Protein AF-A0AAW2DWE0-F1 (afdb_monomer_lite)

Foldseek 3Di:
DVVLVVVLVVLVCCLPPVPVVVLVVVVVVCVVVVHDDDDQQAFDDDPPDDPPDDPRDGNVCCCNPVNSNVVSVVVSVVSCVCDPPVNVLLVLLLQQLFCAQLSPSNDLVSVLVNVVVCCVVAPPVNSVVLSVLSVVVSVVLSVDPLRRHDGGLVSVLVSCVVVVVCVVRVSSNVSSVVSVPDCVPCPVVVVVVVVVVVVVVVVVVPD

Sequence (207 aa):
MDLVKVSKQRLQVMRDDEWIPLLTEVSSFCTTHDIPILNMDEIFVVSGRPRRNTQQIKNLHHYRAELFYTVIDMQLQELNNRFEEVNIDLLLCMACLNPSNSFVAFDKEKLIRLAKFYPSDFIGTDILALDSQLQNYVFDMRSNDLFLELQGVSELAEKLVYTRKHETYPLVYLLVKLALTLPVATATVERSFSAMKYIKNELRNRR

Radius of gyration: 25.71 Å; chains: 1; bounding box: 51×39×68 Å

InterPro domains:
  IPR008906 HAT, C-terminal dimerisation domain [PF05699] (164-206)
  IPR012337 Ribonuclease H-like superfamily [SSF53098] (65-206)
  IPR055298 AtLOH3-like [PTHR11697] (1-206)

Organism: NCBI:txid425828

Structure (mmCIF, N/CA/C/O backbone):
data_AF-A0AAW2DWE0-F1
#
_entry.id   AF-A0AAW2DWE0-F1
#
loop_
_atom_site.group_PDB
_atom_site.id
_atom_site.type_symbol
_atom_site.label_atom_id
_atom_site.label_alt_id
_atom_site.label_comp_id
_atom_site.label_asym_id
_atom_site.label_entity_id
_atom_site.label_seq_id
_atom_site.pdbx_PDB_ins_code
_atom_site.Cartn_x
_atom_site.Cartn_y
_atom_site.Cartn_z
_atom_site.occupancy
_atom_site.B_iso_or_equiv
_atom_site.auth_seq_id
_atom_site.auth_comp_id
_atom_site.auth_asym_id
_atom_site.auth_atom_id
_atom_site.pdbx_PDB_model_num
ATOM 1 N N . MET A 1 1 ? 4.814 -6.420 2.796 1.00 77.31 1 MET A N 1
ATOM 2 C CA . MET A 1 1 ? 5.675 -5.365 2.203 1.00 77.31 1 MET A CA 1
ATOM 3 C C . MET A 1 1 ? 6.823 -5.929 1.372 1.00 77.31 1 MET A C 1
ATOM 5 O O . MET A 1 1 ? 7.441 -5.176 0.625 1.00 77.31 1 MET A O 1
ATOM 9 N N . ASP A 1 2 ? 7.068 -7.241 1.422 1.00 83.19 2 ASP A N 1
ATOM 10 C CA . ASP A 1 2 ? 8.154 -7.890 0.678 1.00 83.19 2 ASP A CA 1
ATOM 11 C C . ASP A 1 2 ? 8.044 -7.696 -0.830 1.00 83.19 2 ASP A C 1
ATOM 13 O O . ASP A 1 2 ? 9.053 -7.471 -1.485 1.00 83.19 2 ASP A O 1
ATOM 17 N N . LEU A 1 3 ? 6.823 -7.657 -1.372 1.00 86.31 3 LEU A N 1
ATOM 18 C CA . LEU A 1 3 ? 6.617 -7.392 -2.793 1.00 86.31 3 LEU A CA 1
ATOM 19 C C . LEU A 1 3 ? 7.160 -6.019 -3.218 1.00 86.31 3 LEU A C 1
ATOM 21 O O . LEU A 1 3 ? 7.803 -5.928 -4.252 1.00 86.31 3 LEU A O 1
ATOM 25 N N . VAL A 1 4 ? 6.977 -4.963 -2.414 1.00 87.38 4 VAL A N 1
ATOM 26 C CA . VAL A 1 4 ? 7.536 -3.631 -2.722 1.00 87.38 4 VAL A CA 1
ATOM 27 C C . VAL A 1 4 ? 9.063 -3.688 -2.742 1.00 87.38 4 VAL A C 1
ATOM 29 O O . VAL A 1 4 ? 9.689 -3.128 -3.638 1.00 87.38 4 VAL A O 1
ATOM 32 N N . LYS A 1 5 ? 9.668 -4.402 -1.784 1.00 89.56 5 LYS A N 1
ATOM 33 C CA . LYS A 1 5 ? 11.121 -4.602 -1.724 1.00 89.56 5 LYS A CA 1
ATOM 34 C C . LYS A 1 5 ? 11.631 -5.363 -2.950 1.00 89.56 5 LYS A C 1
ATOM 36 O O . LYS A 1 5 ? 12.573 -4.903 -3.588 1.00 89.56 5 LYS A O 1
ATOM 41 N N . VAL A 1 6 ? 10.986 -6.475 -3.302 1.00 93.50 6 VAL A N 1
ATOM 42 C CA . VAL A 1 6 ? 11.319 -7.281 -4.486 1.00 93.50 6 VAL A CA 1
ATOM 43 C C . VAL A 1 6 ? 11.162 -6.457 -5.763 1.00 93.50 6 VAL A C 1
ATOM 45 O O . VAL A 1 6 ? 12.057 -6.469 -6.600 1.00 93.50 6 VAL A O 1
ATOM 48 N N . SER A 1 7 ? 10.087 -5.677 -5.898 1.00 93.31 7 SER A N 1
ATOM 49 C CA . SER A 1 7 ? 9.871 -4.801 -7.055 1.00 93.31 7 SER A CA 1
ATOM 50 C C . SER A 1 7 ? 10.960 -3.737 -7.188 1.00 93.31 7 SER A C 1
ATOM 52 O O . SER A 1 7 ? 11.489 -3.551 -8.281 1.00 93.31 7 SER A O 1
ATOM 54 N N . LYS A 1 8 ? 11.352 -3.077 -6.087 1.00 93.62 8 LYS A N 1
ATOM 55 C CA . LYS A 1 8 ? 12.469 -2.114 -6.085 1.00 93.62 8 LYS A CA 1
ATOM 56 C C . LYS A 1 8 ? 13.779 -2.782 -6.512 1.00 93.62 8 LYS A C 1
ATOM 58 O O . LYS A 1 8 ? 14.483 -2.258 -7.367 1.00 93.62 8 LYS A O 1
ATOM 63 N N . GLN A 1 9 ? 14.079 -3.964 -5.971 1.00 95.25 9 GLN A N 1
ATOM 64 C CA . GLN A 1 9 ? 15.270 -4.730 -6.351 1.00 95.25 9 GLN A CA 1
ATOM 65 C C . GLN A 1 9 ? 15.246 -5.128 -7.829 1.00 95.25 9 GLN A C 1
ATOM 67 O O . GLN A 1 9 ? 16.251 -4.986 -8.519 1.00 95.25 9 GLN A O 1
ATOM 72 N N . ARG A 1 10 ? 14.097 -5.583 -8.339 1.00 96.25 10 ARG A N 1
ATOM 73 C CA . ARG A 1 10 ? 13.950 -5.983 -9.739 1.00 96.25 10 ARG A CA 1
ATOM 74 C C . ARG A 1 10 ? 14.144 -4.809 -10.695 1.00 96.25 10 ARG A C 1
ATOM 76 O O . ARG A 1 10 ? 14.821 -4.977 -11.702 1.00 96.25 10 ARG A O 1
ATOM 83 N N . LEU A 1 11 ? 13.589 -3.641 -10.369 1.00 96.38 11 LEU A N 1
ATOM 84 C CA . LEU A 1 11 ? 13.798 -2.410 -11.137 1.00 96.38 11 LEU A CA 1
ATOM 85 C C . LEU A 1 11 ? 15.274 -1.996 -11.143 1.00 96.38 11 LEU A C 1
ATOM 87 O O . LEU A 1 11 ? 15.790 -1.623 -12.191 1.00 96.38 11 LEU A O 1
ATOM 91 N N . GLN A 1 12 ? 15.972 -2.129 -10.012 1.00 96.44 12 GLN A N 1
ATOM 92 C CA . GLN A 1 12 ? 17.405 -1.841 -9.945 1.00 96.44 12 GLN A CA 1
ATOM 93 C C . GLN A 1 12 ? 18.224 -2.789 -10.836 1.00 96.44 12 GLN A C 1
ATOM 95 O O . GLN A 1 12 ? 19.024 -2.328 -11.641 1.00 96.44 12 GLN A O 1
ATOM 100 N N . VAL A 1 13 ? 17.968 -4.100 -10.762 1.00 97.00 13 VAL A N 1
ATOM 101 C CA . VAL A 1 13 ? 18.615 -5.093 -11.642 1.00 97.00 13 VAL A CA 1
ATOM 102 C C . VAL A 1 13 ? 18.330 -4.786 -13.112 1.00 97.00 13 VAL A C 1
ATOM 104 O O . VAL A 1 13 ? 19.239 -4.799 -13.936 1.00 97.00 13 VAL A O 1
ATOM 107 N N . MET A 1 14 ? 17.078 -4.450 -13.443 1.00 96.00 14 MET A N 1
ATOM 108 C CA . MET A 1 14 ? 16.689 -4.090 -14.806 1.00 96.00 14 MET A CA 1
ATOM 109 C C . MET A 1 14 ? 17.504 -2.905 -15.332 1.00 96.00 14 MET A C 1
ATOM 111 O O . MET A 1 14 ? 17.997 -2.927 -16.459 1.00 96.00 14 MET A O 1
ATOM 115 N N . ARG A 1 15 ? 17.671 -1.879 -14.497 1.00 95.88 15 ARG A N 1
ATOM 116 C CA . ARG A 1 15 ? 18.441 -0.683 -14.824 1.00 95.88 15 ARG A CA 1
ATOM 117 C C . ARG A 1 15 ? 19.915 -0.987 -15.067 1.00 95.88 15 ARG A C 1
ATOM 119 O O . ARG A 1 15 ? 20.478 -0.492 -16.041 1.00 95.88 15 ARG A O 1
ATOM 126 N N . ASP A 1 16 ? 20.527 -1.755 -14.175 1.00 95.50 16 ASP A N 1
ATOM 127 C CA . ASP A 1 16 ? 21.980 -1.903 -14.138 1.00 95.50 16 ASP A CA 1
ATOM 128 C C . ASP A 1 16 ? 22.473 -2.959 -15.142 1.00 95.50 16 ASP A C 1
ATOM 130 O O . ASP A 1 16 ? 23.463 -2.721 -15.841 1.00 95.50 16 ASP A O 1
ATOM 134 N N . ASP A 1 17 ? 21.729 -4.061 -15.303 1.00 96.00 17 ASP A N 1
ATOM 135 C CA . ASP A 1 17 ? 22.199 -5.248 -16.027 1.00 96.00 17 ASP A CA 1
ATOM 136 C C . ASP A 1 17 ? 21.369 -5.600 -17.278 1.00 96.00 17 ASP A C 1
ATOM 138 O O . ASP A 1 17 ? 21.870 -6.262 -18.191 1.00 96.00 17 ASP A O 1
ATOM 142 N N . GLU A 1 18 ? 20.108 -5.159 -17.381 1.00 95.94 18 GLU A N 1
ATOM 143 C CA . GLU A 1 18 ? 19.172 -5.720 -18.376 1.00 95.94 18 GLU A CA 1
ATOM 144 C C . GLU A 1 18 ? 18.989 -4.903 -19.655 1.00 95.94 18 GLU A C 1
ATOM 146 O O . GLU A 1 18 ? 18.228 -5.306 -20.536 1.00 95.94 18 GLU A O 1
ATOM 151 N N . TRP A 1 19 ? 19.733 -3.808 -19.833 1.00 95.19 19 TRP A N 1
ATOM 152 C CA . TRP A 1 19 ? 19.692 -3.048 -21.089 1.00 95.19 19 TRP A CA 1
ATOM 153 C C . TRP A 1 19 ? 20.040 -3.914 -22.312 1.00 95.19 19 TRP A C 1
ATOM 155 O O . TRP A 1 19 ? 19.351 -3.866 -23.330 1.00 95.19 19 TRP A O 1
ATOM 165 N N . ILE A 1 20 ? 21.116 -4.706 -22.228 1.00 95.19 20 ILE A N 1
ATOM 166 C CA . ILE A 1 20 ? 21.584 -5.538 -23.349 1.00 95.19 20 ILE A CA 1
ATOM 167 C C . ILE A 1 20 ? 20.594 -6.680 -23.649 1.00 95.19 20 ILE A C 1
ATOM 169 O O . ILE A 1 20 ? 20.221 -6.827 -24.818 1.00 95.19 20 ILE A O 1
ATOM 173 N N . PRO A 1 21 ? 20.128 -7.462 -22.650 1.00 96.31 21 PRO A N 1
ATOM 174 C CA . PRO A 1 21 ? 19.051 -8.430 -22.846 1.00 96.31 21 PRO A CA 1
ATOM 175 C C . PRO A 1 21 ? 17.804 -7.830 -23.504 1.00 96.31 21 PRO A C 1
ATOM 177 O O . PRO A 1 21 ? 17.348 -8.359 -24.517 1.00 96.31 21 PRO A O 1
ATOM 180 N N . LEU A 1 22 ? 17.312 -6.689 -23.005 1.00 94.81 22 LEU A N 1
ATOM 181 C CA . LEU A 1 22 ? 16.133 -6.016 -23.555 1.00 94.81 22 LEU A CA 1
ATOM 182 C C . LEU A 1 22 ? 16.343 -5.607 -25.015 1.00 94.81 22 LEU A C 1
ATOM 184 O O . LEU A 1 22 ? 15.496 -5.864 -25.867 1.00 94.81 22 LEU A O 1
ATOM 188 N N . LEU A 1 23 ? 17.484 -4.989 -25.328 1.00 94.25 23 LEU A N 1
ATOM 189 C CA . LEU A 1 23 ? 17.796 -4.585 -26.697 1.00 94.25 23 LEU A CA 1
ATOM 190 C C . LEU A 1 23 ? 17.875 -5.792 -27.644 1.00 94.25 23 LEU A C 1
ATOM 192 O O . LEU A 1 23 ? 17.447 -5.702 -28.796 1.00 94.25 23 LEU A O 1
ATOM 196 N N . THR A 1 24 ? 18.393 -6.921 -27.161 1.00 95.31 24 THR A N 1
ATOM 197 C CA . THR A 1 24 ? 18.472 -8.174 -27.925 1.00 95.31 24 THR A CA 1
ATOM 198 C C . THR A 1 24 ? 17.078 -8.727 -28.218 1.00 95.31 24 THR A C 1
ATOM 200 O O . THR A 1 24 ? 16.785 -9.080 -29.360 1.00 95.31 24 THR A O 1
ATOM 203 N N . GLU A 1 25 ? 16.197 -8.744 -27.216 1.00 96.00 25 GLU A N 1
ATOM 204 C CA . GLU A 1 25 ? 14.805 -9.180 -27.358 1.00 96.00 25 GLU A CA 1
ATOM 205 C C . GLU A 1 25 ? 14.031 -8.294 -28.345 1.00 96.00 25 GLU A C 1
ATOM 207 O O . GLU A 1 25 ? 13.412 -8.803 -29.280 1.00 96.00 25 GLU A O 1
ATOM 212 N N . VAL A 1 26 ? 14.146 -6.968 -28.213 1.00 93.75 26 VAL A N 1
ATOM 213 C CA . VAL A 1 26 ? 13.525 -6.003 -29.136 1.00 93.75 26 VAL A CA 1
ATOM 214 C C . VAL A 1 26 ? 14.052 -6.182 -30.561 1.00 93.75 26 VAL A C 1
ATOM 216 O O . VAL A 1 26 ? 13.276 -6.161 -31.513 1.00 93.75 26 VAL A O 1
ATOM 219 N N . SER A 1 27 ? 15.356 -6.409 -30.731 1.00 94.44 27 SER A N 1
ATOM 220 C CA . SER A 1 27 ? 15.955 -6.633 -32.055 1.00 94.44 27 SER A CA 1
ATOM 221 C C . SER A 1 27 ? 15.456 -7.932 -32.699 1.00 94.44 27 SER A C 1
ATOM 223 O O . SER A 1 27 ? 15.165 -7.958 -33.897 1.00 94.44 27 SER A O 1
ATOM 225 N N . SER A 1 28 ? 15.311 -8.998 -31.906 1.00 95.75 28 SER A N 1
ATOM 226 C CA . SER A 1 28 ? 14.736 -10.275 -32.346 1.00 95.75 28 SER A CA 1
ATOM 227 C C . SER A 1 28 ? 13.277 -10.115 -32.788 1.00 95.75 28 SER A C 1
ATOM 229 O O . SER A 1 28 ? 12.896 -10.564 -33.873 1.00 95.75 28 SER A O 1
ATOM 231 N N . PHE A 1 29 ? 12.477 -9.394 -31.998 1.00 96.25 29 PHE A N 1
ATOM 232 C CA . PHE A 1 29 ? 11.097 -9.055 -32.339 1.00 96.25 29 PHE A CA 1
ATOM 233 C C . PHE A 1 29 ? 11.021 -8.267 -33.654 1.00 96.25 29 PHE A C 1
ATOM 235 O O . PHE A 1 29 ? 10.278 -8.649 -34.556 1.00 96.25 29 PHE A O 1
ATOM 242 N N . CYS A 1 30 ? 11.834 -7.218 -33.809 1.00 95.38 30 CYS A N 1
ATOM 243 C CA . CYS A 1 30 ? 11.873 -6.425 -35.037 1.00 95.38 30 CYS A CA 1
ATOM 244 C C . CYS A 1 30 ? 12.234 -7.274 -36.263 1.00 95.38 30 CYS A C 1
ATOM 246 O O . CYS A 1 30 ? 11.558 -7.181 -37.283 1.00 95.38 30 CYS A O 1
ATOM 248 N N . THR A 1 31 ? 13.239 -8.147 -36.141 1.00 95.31 31 THR A N 1
ATOM 249 C CA . THR A 1 31 ? 13.648 -9.064 -37.221 1.00 95.31 31 THR A CA 1
ATOM 250 C C . THR A 1 31 ? 12.512 -10.008 -37.614 1.00 95.31 31 THR A C 1
ATOM 252 O O . THR A 1 31 ? 12.275 -10.231 -38.794 1.00 95.31 31 THR A O 1
ATOM 255 N N . THR A 1 32 ? 11.778 -10.533 -36.630 1.00 97.12 32 THR A N 1
ATOM 256 C CA . THR A 1 32 ? 10.659 -11.467 -36.848 1.00 97.12 32 THR A CA 1
ATOM 257 C C . THR A 1 32 ? 9.485 -10.819 -37.589 1.00 97.12 32 THR A C 1
ATOM 259 O O . THR A 1 32 ? 8.716 -11.508 -38.255 1.00 97.12 32 THR A O 1
ATOM 262 N N . HIS A 1 33 ? 9.341 -9.500 -37.480 1.00 96.12 33 HIS A N 1
ATOM 263 C CA . HIS A 1 33 ? 8.231 -8.737 -38.049 1.00 96.12 33 HIS A CA 1
ATOM 264 C C . HIS A 1 33 ? 8.642 -7.830 -39.220 1.00 96.12 33 HIS A C 1
ATOM 266 O O . HIS A 1 33 ? 7.880 -6.931 -39.574 1.00 96.12 33 HIS A O 1
ATOM 272 N N . ASP A 1 34 ? 9.832 -8.037 -39.800 1.00 94.50 34 ASP A N 1
ATOM 273 C CA . ASP A 1 34 ? 10.399 -7.212 -40.880 1.00 94.50 34 ASP A CA 1
ATOM 274 C C . ASP A 1 34 ? 10.420 -5.702 -40.555 1.00 94.50 34 ASP A C 1
ATOM 276 O O . ASP A 1 34 ? 10.311 -4.838 -41.430 1.00 94.50 34 ASP A O 1
ATOM 280 N N . ILE A 1 35 ? 10.563 -5.361 -39.270 1.00 94.62 35 ILE A N 1
ATOM 281 C CA . ILE A 1 35 ? 10.678 -3.981 -38.797 1.00 94.62 35 ILE A CA 1
ATOM 282 C C . ILE A 1 35 ? 12.154 -3.566 -38.893 1.00 94.62 35 ILE A C 1
ATOM 284 O O . ILE A 1 35 ? 13.007 -4.214 -38.279 1.00 94.62 35 ILE A O 1
ATOM 288 N N . PRO A 1 36 ? 12.487 -2.473 -39.607 1.00 90.88 36 PRO A N 1
ATOM 289 C CA . PRO A 1 36 ? 13.859 -1.986 -39.694 1.00 90.88 36 PRO A CA 1
ATOM 290 C C . PRO A 1 36 ? 14.443 -1.679 -38.310 1.00 90.88 36 PRO A C 1
ATOM 292 O O . PRO A 1 36 ? 13.890 -0.881 -37.550 1.00 90.88 36 PRO A O 1
ATOM 295 N N . ILE A 1 37 ? 15.581 -2.296 -37.993 1.00 90.19 37 ILE A N 1
ATOM 296 C CA . ILE A 1 37 ? 16.286 -2.063 -36.730 1.00 90.19 37 ILE A CA 1
ATOM 297 C C . ILE A 1 37 ? 17.040 -0.738 -36.816 1.00 90.19 37 ILE A C 1
ATOM 299 O O . ILE A 1 37 ? 17.787 -0.480 -37.760 1.00 90.19 37 ILE A O 1
ATOM 303 N N . LEU A 1 38 ? 16.860 0.097 -35.797 1.00 87.38 38 LEU A N 1
ATOM 304 C CA . LEU A 1 38 ? 17.561 1.365 -35.672 1.00 87.38 38 LEU A CA 1
ATOM 305 C C . LEU A 1 38 ? 19.053 1.146 -35.369 1.00 87.38 38 LEU A C 1
ATOM 307 O O . LEU A 1 38 ? 19.406 0.416 -34.442 1.00 87.38 38 LEU A O 1
ATOM 311 N N . ASN A 1 39 ? 19.933 1.841 -36.091 1.00 89.75 39 ASN A N 1
ATOM 312 C CA . ASN A 1 39 ? 21.366 1.828 -35.813 1.00 89.75 39 ASN A CA 1
ATOM 313 C C . ASN A 1 39 ? 21.691 2.656 -34.558 1.00 89.75 39 ASN A C 1
ATOM 315 O O . ASN A 1 39 ? 21.493 3.871 -34.524 1.00 89.75 39 ASN A O 1
ATOM 319 N N . MET A 1 40 ? 22.221 2.008 -33.522 1.00 90.88 40 MET A N 1
ATOM 320 C CA . MET A 1 40 ? 22.491 2.644 -32.229 1.00 90.88 40 MET A CA 1
ATOM 321 C C . MET A 1 40 ? 23.662 3.641 -32.245 1.00 90.88 40 MET A C 1
ATOM 323 O O . MET A 1 40 ? 23.725 4.512 -31.372 1.00 90.88 40 MET A O 1
ATOM 327 N N . ASP A 1 41 ? 24.549 3.562 -33.239 1.00 90.94 41 ASP A N 1
ATOM 328 C CA . ASP A 1 41 ? 25.682 4.481 -33.399 1.00 90.94 41 ASP A CA 1
ATOM 329 C C . ASP A 1 41 ? 25.353 5.748 -34.194 1.00 90.94 41 ASP A C 1
ATOM 331 O O . ASP A 1 41 ? 26.141 6.699 -34.188 1.00 90.94 41 ASP A O 1
ATOM 335 N N . GLU A 1 42 ? 24.191 5.791 -34.846 1.00 89.44 42 GLU A N 1
ATOM 336 C CA . GLU A 1 42 ? 23.735 6.966 -35.581 1.00 89.44 42 GLU A CA 1
ATOM 337 C C . GLU A 1 42 ? 23.308 8.107 -34.656 1.00 89.44 42 GLU A C 1
ATOM 339 O O . GLU A 1 42 ? 22.932 7.916 -33.496 1.00 89.44 42 GLU A O 1
ATOM 344 N N . ILE A 1 43 ? 23.367 9.327 -35.195 1.00 88.38 43 ILE A N 1
ATOM 345 C CA . ILE A 1 43 ? 22.894 10.526 -34.505 1.00 88.38 43 ILE A CA 1
ATOM 346 C C . ILE A 1 43 ? 21.373 10.448 -34.390 1.00 88.38 43 ILE A C 1
ATOM 348 O O . ILE A 1 43 ? 20.674 10.289 -35.392 1.00 88.38 43 ILE A O 1
ATOM 352 N N . PHE A 1 44 ? 20.867 10.629 -33.176 1.00 84.12 44 PHE A N 1
ATOM 353 C CA . PHE A 1 44 ? 19.441 10.710 -32.914 1.00 84.12 44 PHE A CA 1
ATOM 354 C C . PHE A 1 44 ? 18.845 11.970 -33.545 1.00 84.12 44 PHE A C 1
ATOM 356 O O . PHE A 1 44 ? 19.350 13.083 -33.374 1.00 84.12 44 PHE A O 1
ATOM 363 N N . VAL A 1 45 ? 17.745 11.801 -34.280 1.00 77.44 45 VAL A N 1
ATOM 364 C CA . VAL A 1 45 ? 17.032 12.899 -34.937 1.00 77.44 45 VAL A CA 1
ATOM 365 C C . VAL A 1 45 ? 15.588 12.917 -34.457 1.00 77.44 45 VAL A C 1
ATOM 367 O O . VAL A 1 45 ? 14.814 12.004 -34.732 1.00 77.44 45 VAL A O 1
ATOM 370 N N . VAL A 1 46 ? 15.198 14.003 -33.789 1.00 69.69 46 VAL A N 1
ATOM 371 C CA . VAL 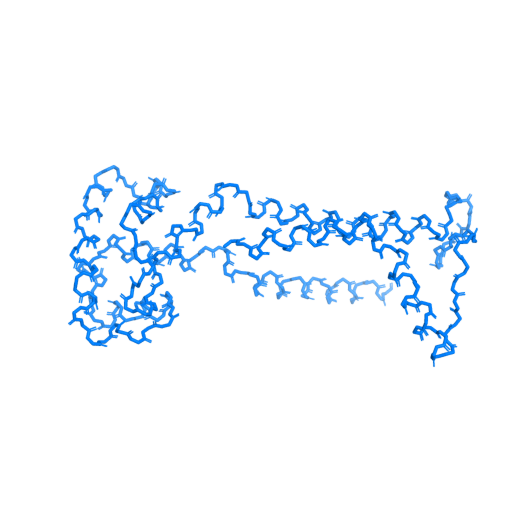A 1 46 ? 13.795 14.250 -33.440 1.00 69.69 46 VAL A CA 1
ATOM 372 C C . VAL A 1 46 ? 13.018 14.561 -34.721 1.00 69.69 46 VAL A C 1
ATOM 374 O O . VAL A 1 46 ? 13.293 15.564 -35.388 1.00 69.69 46 VAL A O 1
ATOM 377 N N . SER A 1 47 ? 12.035 13.724 -35.062 1.00 62.75 47 SER A N 1
ATOM 378 C CA . SER A 1 47 ? 11.143 13.974 -36.203 1.00 62.75 47 SER A CA 1
ATOM 379 C C . SER A 1 47 ? 10.468 15.346 -36.083 1.00 62.75 47 SER A C 1
ATOM 381 O O . SER A 1 47 ? 9.858 15.662 -35.063 1.00 62.75 47 SER A O 1
ATOM 383 N N . GLY A 1 48 ? 10.581 16.171 -37.131 1.00 61.16 48 GLY A N 1
ATOM 384 C CA . GLY A 1 48 ? 9.884 17.460 -37.245 1.00 61.16 48 GLY A CA 1
ATOM 385 C C . GLY A 1 48 ? 10.626 18.710 -36.742 1.00 61.16 48 GLY A C 1
ATOM 386 O O . GLY A 1 48 ? 10.034 19.787 -36.768 1.00 61.16 48 GLY A O 1
ATOM 387 N N . ARG A 1 49 ? 11.901 18.633 -36.314 1.00 58.69 49 ARG A N 1
ATOM 388 C CA . ARG A 1 49 ? 12.688 19.823 -35.908 1.00 58.69 49 ARG A CA 1
ATOM 389 C C . ARG A 1 49 ? 13.897 20.097 -36.822 1.00 58.69 49 ARG A C 1
ATOM 391 O O . ARG A 1 49 ? 14.623 19.164 -37.162 1.00 58.69 49 ARG A O 1
ATOM 398 N N . PRO A 1 50 ? 14.176 21.366 -37.191 1.00 55.19 50 PRO A N 1
ATOM 399 C CA . PRO A 1 50 ? 15.377 21.717 -37.948 1.00 55.19 50 PRO A CA 1
ATOM 400 C C . PRO A 1 50 ? 16.657 21.422 -37.150 1.00 55.19 50 PRO A C 1
ATOM 402 O O . PRO A 1 50 ? 16.798 21.867 -36.012 1.00 55.19 50 PRO A O 1
ATOM 405 N N . ARG A 1 51 ? 17.629 20.754 -37.785 1.00 57.12 51 ARG A N 1
ATOM 406 C CA . ARG A 1 51 ? 18.938 20.329 -37.231 1.00 57.12 51 ARG A CA 1
ATOM 407 C C . ARG A 1 51 ? 19.859 21.447 -36.709 1.00 57.12 51 ARG A C 1
ATOM 409 O O . ARG A 1 51 ? 20.989 21.168 -36.329 1.00 57.12 51 ARG A O 1
ATOM 416 N N . ARG A 1 52 ? 19.446 22.718 -36.734 1.00 56.00 52 ARG A N 1
ATOM 417 C CA . ARG A 1 52 ? 20.391 23.841 -36.623 1.00 56.00 52 ARG A CA 1
ATOM 418 C C . ARG A 1 52 ? 21.010 24.038 -35.234 1.00 56.00 52 ARG A C 1
ATOM 420 O O . ARG A 1 52 ? 22.075 24.627 -35.198 1.00 56.00 52 ARG A O 1
ATOM 427 N N . ASN A 1 53 ? 20.421 23.519 -34.149 1.00 55.31 53 ASN A N 1
ATOM 428 C CA . ASN A 1 53 ? 20.886 23.771 -32.769 1.00 55.31 53 ASN A CA 1
ATOM 429 C C . ASN A 1 53 ? 20.764 22.562 -31.807 1.00 55.31 53 ASN A C 1
ATOM 431 O O . ASN A 1 53 ? 20.703 22.748 -30.594 1.00 55.31 53 ASN A O 1
ATOM 435 N N . THR A 1 54 ? 20.659 21.325 -32.301 1.00 57.72 54 THR A N 1
ATOM 436 C CA . THR A 1 54 ? 20.460 20.139 -31.439 1.00 57.72 54 THR A CA 1
ATOM 437 C C . THR A 1 54 ? 21.798 19.480 -31.098 1.00 57.72 54 THR A C 1
ATOM 439 O O . THR A 1 54 ? 22.633 19.302 -31.984 1.00 57.72 54 THR A O 1
ATOM 442 N N . GLN A 1 55 ? 22.014 19.112 -29.828 1.00 65.00 55 GLN A N 1
ATOM 443 C CA . GLN A 1 55 ? 23.174 18.303 -29.436 1.00 65.00 55 GLN A CA 1
ATOM 444 C C . GLN A 1 55 ? 23.186 17.002 -30.246 1.00 65.00 55 GLN A C 1
ATOM 446 O O . GLN A 1 55 ? 22.165 16.323 -30.356 1.00 65.00 55 GLN A O 1
ATOM 451 N N . GLN A 1 56 ? 24.339 16.671 -30.832 1.00 74.62 56 GLN A N 1
ATOM 452 C CA . GLN A 1 56 ? 24.532 15.431 -31.581 1.00 74.62 56 GLN A CA 1
ATOM 453 C C . GLN A 1 56 ? 24.672 14.260 -30.601 1.00 74.62 56 GLN A C 1
ATOM 455 O O . GLN A 1 56 ? 25.775 13.793 -30.326 1.00 74.62 56 GLN A O 1
ATOM 460 N N . ILE A 1 57 ? 23.555 13.817 -30.031 1.00 85.69 57 ILE A N 1
ATOM 461 C CA . ILE A 1 57 ? 23.512 12.613 -29.201 1.00 85.69 57 ILE A CA 1
ATOM 462 C C . ILE A 1 57 ? 23.309 11.384 -30.092 1.00 85.69 57 ILE A C 1
ATOM 464 O O . ILE A 1 57 ? 22.615 11.447 -31.107 1.00 85.69 57 ILE A O 1
ATOM 468 N N . LYS A 1 58 ? 23.929 10.259 -29.730 1.00 91.06 58 LYS A N 1
ATOM 469 C CA . LYS A 1 58 ? 23.708 8.976 -30.411 1.00 91.06 58 LYS A CA 1
ATOM 470 C C . LYS A 1 58 ? 22.352 8.385 -30.028 1.00 91.06 58 LYS A C 1
ATOM 472 O O . LYS A 1 58 ? 21.906 8.575 -28.894 1.00 91.06 58 LYS A O 1
ATOM 477 N N . ASN A 1 59 ? 21.770 7.581 -30.916 1.00 90.38 59 ASN A N 1
ATOM 478 C CA . ASN A 1 59 ? 20.583 6.768 -30.633 1.00 90.38 59 ASN A CA 1
ATOM 479 C C . ASN A 1 59 ? 20.759 5.958 -29.340 1.00 90.38 59 ASN A C 1
ATOM 481 O O . ASN A 1 59 ? 19.890 5.997 -28.471 1.00 90.38 59 ASN A O 1
ATOM 485 N N . LEU A 1 60 ? 21.924 5.325 -29.147 1.00 92.31 60 LEU A N 1
ATOM 486 C CA . LEU A 1 60 ? 22.230 4.593 -27.917 1.00 92.31 60 LEU A CA 1
ATOM 487 C C . LEU A 1 60 ? 22.053 5.446 -26.655 1.00 92.31 60 LEU A C 1
ATOM 489 O O . LEU A 1 60 ? 21.482 4.978 -25.675 1.00 92.31 60 LEU A O 1
ATOM 493 N N . HIS A 1 61 ? 22.550 6.686 -26.663 1.00 92.19 61 HIS A N 1
ATOM 494 C CA . HIS A 1 61 ? 22.466 7.562 -25.496 1.00 92.19 61 HIS A CA 1
ATOM 495 C C . HIS A 1 61 ? 21.021 7.973 -25.220 1.00 92.19 61 HIS A C 1
ATOM 497 O O . HIS A 1 61 ? 20.567 7.862 -24.084 1.00 92.19 61 HIS A O 1
ATOM 503 N N . HIS A 1 62 ? 20.289 8.369 -26.263 1.00 90.94 62 HIS A N 1
ATOM 504 C CA . HIS A 1 62 ? 18.888 8.752 -26.141 1.00 90.94 62 HIS A CA 1
ATOM 505 C C . HIS A 1 62 ? 18.039 7.620 -25.540 1.00 90.94 62 HIS A C 1
ATOM 507 O O . HIS A 1 62 ? 17.405 7.788 -24.499 1.00 90.94 62 HIS A O 1
ATOM 513 N N . TYR A 1 63 ? 18.074 6.425 -26.136 1.00 92.56 63 TYR A N 1
ATOM 514 C CA . TYR A 1 63 ? 17.225 5.327 -25.672 1.00 92.56 63 TYR A CA 1
ATOM 515 C C . TYR A 1 63 ? 17.678 4.736 -24.336 1.00 92.56 63 TYR A C 1
ATOM 517 O O . TYR A 1 63 ? 16.832 4.403 -23.508 1.00 92.56 63 TYR A O 1
ATOM 525 N N . ARG A 1 64 ? 18.989 4.623 -24.089 1.00 94.38 64 ARG A N 1
ATOM 526 C CA . ARG A 1 64 ? 19.498 4.030 -22.846 1.00 94.38 64 ARG A CA 1
ATOM 527 C C . ARG A 1 64 ? 19.455 5.005 -21.673 1.00 94.38 64 ARG A C 1
ATOM 529 O O . ARG A 1 64 ? 18.920 4.675 -20.621 1.00 94.38 64 ARG A O 1
ATOM 536 N N . ALA A 1 65 ? 20.047 6.186 -21.828 1.00 92.38 65 ALA A N 1
ATOM 537 C CA . ALA A 1 65 ? 20.234 7.117 -20.720 1.00 92.38 65 ALA A CA 1
ATOM 538 C C . ALA A 1 65 ? 19.011 8.021 -20.513 1.00 92.38 65 ALA A C 1
ATOM 540 O O . ALA A 1 65 ? 18.505 8.133 -19.397 1.00 92.38 65 ALA A O 1
ATOM 541 N N . GLU A 1 66 ? 18.501 8.636 -21.582 1.00 92.44 66 GLU A N 1
ATOM 542 C CA . GLU A 1 66 ? 17.413 9.619 -21.463 1.00 92.44 66 GLU A CA 1
ATOM 543 C C . GLU A 1 66 ? 16.031 8.972 -21.331 1.00 92.44 66 GLU A C 1
ATOM 545 O O . GLU A 1 66 ? 15.131 9.571 -20.748 1.00 92.44 66 GLU A O 1
ATOM 550 N N . LEU A 1 67 ? 15.847 7.755 -21.850 1.00 92.25 67 LEU A N 1
ATOM 551 C CA . LEU A 1 67 ? 14.575 7.035 -21.764 1.00 92.25 67 LEU A CA 1
ATOM 552 C C . LEU A 1 67 ? 14.629 5.895 -20.752 1.00 92.25 67 LEU A C 1
ATOM 554 O O . LEU A 1 67 ? 13.976 5.982 -19.717 1.00 92.25 67 LEU A O 1
ATOM 558 N N . PHE A 1 68 ? 15.391 4.835 -21.021 1.00 94.38 68 PHE A N 1
ATOM 559 C CA . PHE A 1 68 ? 15.352 3.614 -20.213 1.00 94.38 68 PHE A CA 1
ATOM 560 C C . PHE A 1 68 ? 15.723 3.861 -18.746 1.00 94.38 68 PHE A C 1
ATOM 562 O O . PHE A 1 68 ? 14.918 3.573 -17.859 1.00 94.38 68 PHE A O 1
ATOM 569 N N . TYR A 1 69 ? 16.883 4.471 -18.480 1.00 96.44 69 TYR A N 1
ATOM 570 C CA . TYR A 1 69 ? 17.277 4.807 -17.108 1.00 96.44 69 TYR A CA 1
ATOM 571 C C . TYR A 1 69 ? 16.315 5.793 -16.463 1.00 96.44 69 TYR A C 1
ATOM 573 O O . TYR A 1 69 ? 15.893 5.568 -15.337 1.00 96.44 69 TYR A O 1
ATOM 581 N N . THR A 1 70 ? 15.910 6.837 -17.185 1.00 95.19 70 THR A N 1
ATOM 582 C CA . THR A 1 70 ? 15.034 7.872 -16.624 1.00 95.19 70 THR A CA 1
ATOM 583 C C . THR A 1 70 ? 13.673 7.295 -16.234 1.00 95.19 70 THR A C 1
ATOM 585 O O . THR A 1 70 ? 13.174 7.590 -15.153 1.00 95.19 70 THR A O 1
ATOM 588 N N . VAL A 1 71 ? 13.080 6.423 -17.055 1.00 95.31 71 VAL A N 1
ATOM 589 C CA . VAL A 1 71 ? 11.814 5.754 -16.723 1.00 95.31 71 VAL A CA 1
ATOM 590 C C . VAL A 1 71 ? 11.964 4.883 -15.481 1.00 95.31 71 VAL A C 1
ATOM 592 O O . VAL A 1 71 ? 11.136 4.993 -14.578 1.00 95.31 71 VAL A O 1
ATOM 595 N N . ILE A 1 72 ? 13.006 4.056 -15.399 1.00 95.69 72 ILE A N 1
ATOM 596 C CA . ILE A 1 72 ? 13.211 3.187 -14.234 1.00 95.69 72 ILE A CA 1
ATOM 597 C C . ILE A 1 72 ? 13.500 4.008 -12.972 1.00 95.69 72 ILE A C 1
ATOM 599 O O . ILE A 1 72 ? 12.905 3.742 -11.928 1.00 95.69 72 ILE A O 1
ATOM 603 N N . ASP A 1 73 ? 14.338 5.038 -13.074 1.00 96.19 73 ASP A N 1
ATOM 604 C CA . ASP A 1 73 ? 14.687 5.931 -11.967 1.00 96.19 73 ASP A CA 1
ATOM 605 C C . ASP A 1 73 ? 13.454 6.678 -11.447 1.00 96.19 73 ASP A C 1
ATOM 607 O O . ASP A 1 73 ? 13.244 6.740 -10.236 1.00 96.19 73 ASP A O 1
ATOM 611 N N . MET A 1 74 ? 12.574 7.151 -12.339 1.00 95.12 74 MET A N 1
ATOM 612 C CA . MET A 1 74 ? 11.289 7.740 -11.948 1.00 95.12 74 MET A CA 1
ATOM 613 C C . MET A 1 74 ? 10.404 6.733 -11.200 1.00 95.12 74 MET A C 1
ATOM 615 O O . MET A 1 74 ? 9.827 7.077 -10.170 1.00 95.12 74 MET A O 1
ATOM 619 N N . GLN A 1 75 ? 10.302 5.484 -11.673 1.00 93.50 75 GLN A N 1
ATOM 620 C CA . GLN A 1 75 ? 9.517 4.451 -10.982 1.00 93.50 75 GLN A CA 1
ATOM 621 C C . GLN A 1 75 ? 10.099 4.124 -9.600 1.00 93.50 75 GLN A C 1
ATOM 623 O O . GLN A 1 75 ? 9.359 4.021 -8.621 1.00 93.50 75 GLN A O 1
ATOM 628 N N . LEU A 1 76 ? 11.423 3.988 -9.498 1.00 94.12 76 LEU A N 1
ATOM 629 C CA . LEU A 1 76 ? 12.117 3.760 -8.232 1.00 94.12 76 LEU A CA 1
ATOM 630 C C . LEU A 1 76 ? 11.903 4.921 -7.260 1.00 94.12 76 LEU A C 1
ATOM 632 O O . LEU A 1 76 ? 11.606 4.687 -6.087 1.00 94.12 76 LEU A O 1
ATOM 636 N N . GLN A 1 77 ? 12.008 6.159 -7.741 1.00 92.56 77 GLN A N 1
ATOM 637 C CA . GLN A 1 77 ? 11.781 7.355 -6.940 1.00 92.56 77 GLN A CA 1
ATOM 638 C C . GLN A 1 77 ? 10.342 7.414 -6.417 1.00 92.56 77 GLN A C 1
ATOM 640 O O . GLN A 1 77 ? 10.144 7.601 -5.220 1.00 92.56 77 GLN A O 1
ATOM 645 N N . GLU A 1 78 ? 9.341 7.178 -7.266 1.00 90.00 78 GLU A N 1
ATOM 646 C CA . GLU A 1 78 ? 7.937 7.127 -6.843 1.00 90.00 78 GLU A CA 1
ATOM 647 C C . GLU A 1 78 ? 7.695 6.039 -5.789 1.00 90.00 78 GLU A C 1
ATOM 649 O O . GLU A 1 78 ? 7.045 6.288 -4.772 1.00 90.00 78 GLU A O 1
ATOM 654 N N . LEU A 1 79 ? 8.259 4.842 -5.975 1.00 89.75 79 LEU A N 1
ATOM 655 C CA . LEU A 1 79 ? 8.161 3.765 -4.987 1.00 89.75 79 LEU A CA 1
ATOM 656 C C . LEU A 1 79 ? 8.881 4.100 -3.675 1.00 89.75 79 LEU A C 1
ATOM 658 O O . LEU A 1 79 ? 8.460 3.645 -2.610 1.00 89.75 79 LEU A O 1
ATOM 662 N N . ASN A 1 80 ? 9.978 4.850 -3.720 1.00 89.06 80 ASN A N 1
ATOM 663 C CA . ASN A 1 80 ? 10.682 5.296 -2.522 1.00 89.06 80 ASN A CA 1
ATOM 664 C C . ASN A 1 80 ? 9.896 6.370 -1.774 1.00 89.06 80 ASN A C 1
ATOM 666 O O . ASN A 1 80 ? 9.716 6.231 -0.570 1.00 89.06 80 ASN A O 1
ATOM 670 N N . ASN A 1 81 ? 9.342 7.350 -2.485 1.00 87.00 81 ASN A N 1
ATOM 671 C CA . ASN A 1 81 ? 8.530 8.412 -1.894 1.00 87.00 81 ASN A CA 1
ATOM 672 C C . ASN A 1 81 ? 7.229 7.862 -1.286 1.00 87.00 81 ASN A C 1
ATOM 674 O O . ASN A 1 81 ? 6.840 8.222 -0.178 1.00 87.00 81 ASN A O 1
ATOM 678 N N . ARG A 1 82 ? 6.537 6.964 -2.000 1.00 83.12 82 ARG A N 1
ATOM 679 C CA . ARG A 1 82 ? 5.253 6.403 -1.542 1.00 83.12 82 ARG A CA 1
ATOM 680 C C . ARG A 1 82 ? 5.425 5.423 -0.384 1.00 83.12 82 ARG A C 1
ATOM 682 O O . ARG A 1 82 ? 4.595 5.406 0.519 1.00 83.12 82 ARG A O 1
ATOM 689 N N . PHE A 1 83 ? 6.502 4.639 -0.384 1.00 84.62 83 PHE A N 1
ATOM 690 C CA . PHE A 1 83 ? 6.796 3.640 0.647 1.00 84.62 83 PHE A CA 1
ATOM 691 C C . PHE A 1 83 ? 8.058 4.003 1.435 1.00 84.62 83 PHE A C 1
ATOM 693 O O . PHE A 1 83 ? 9.001 3.211 1.510 1.00 84.62 83 PHE A O 1
ATOM 700 N N . GLU A 1 84 ? 8.076 5.208 2.000 1.00 85.00 84 GLU A N 1
ATOM 701 C CA . GLU A 1 84 ? 9.030 5.594 3.040 1.00 85.00 84 GLU A CA 1
ATOM 702 C C . GLU A 1 84 ? 8.684 4.896 4.366 1.00 85.00 84 GLU A C 1
ATOM 704 O O . GLU A 1 84 ? 7.550 4.462 4.565 1.00 85.00 84 GLU A O 1
ATOM 709 N N . GLU A 1 85 ? 9.647 4.778 5.283 1.00 84.00 85 GLU A N 1
ATOM 710 C CA . GLU A 1 85 ? 9.513 4.063 6.560 1.00 84.00 85 GLU A CA 1
ATOM 711 C C . GLU A 1 85 ? 8.225 4.410 7.326 1.00 84.00 85 GLU A C 1
ATOM 713 O O . GLU A 1 85 ? 7.504 3.513 7.763 1.00 84.00 85 GLU A O 1
ATOM 718 N N . VAL A 1 86 ? 7.880 5.699 7.395 1.00 84.25 86 VAL A N 1
ATOM 719 C CA . VAL A 1 86 ? 6.666 6.197 8.062 1.00 84.25 86 VAL A CA 1
ATOM 720 C C . VAL A 1 86 ? 5.390 5.698 7.372 1.00 84.25 86 VAL A C 1
ATOM 722 O O . VAL A 1 86 ? 4.473 5.210 8.031 1.00 84.25 86 VAL A O 1
ATOM 725 N N . ASN A 1 87 ? 5.335 5.763 6.039 1.00 84.44 87 ASN A N 1
ATOM 726 C CA . ASN A 1 87 ? 4.180 5.304 5.264 1.00 84.44 87 ASN A CA 1
ATOM 727 C C . ASN A 1 87 ? 4.039 3.781 5.326 1.00 84.44 87 ASN A C 1
ATOM 729 O O . ASN A 1 87 ? 2.931 3.259 5.405 1.00 84.44 87 ASN A O 1
ATOM 733 N N . ILE A 1 88 ? 5.157 3.054 5.314 1.00 86.38 88 ILE A N 1
ATOM 734 C CA . ILE A 1 88 ? 5.167 1.598 5.473 1.00 86.38 88 ILE A CA 1
ATOM 735 C C . ILE A 1 88 ? 4.576 1.212 6.825 1.00 86.38 88 ILE A C 1
ATOM 737 O O . ILE A 1 88 ? 3.724 0.329 6.897 1.00 86.38 88 ILE A O 1
ATOM 741 N N . ASP A 1 89 ? 5.021 1.871 7.886 1.00 89.50 89 ASP A N 1
ATOM 742 C CA . ASP A 1 89 ? 4.544 1.621 9.236 1.00 89.50 89 ASP A CA 1
ATOM 743 C C . ASP A 1 89 ? 3.045 1.921 9.382 1.00 89.50 89 ASP A C 1
ATOM 745 O O . ASP A 1 89 ? 2.291 1.089 9.890 1.00 89.50 89 ASP A O 1
ATOM 749 N N . LEU A 1 90 ? 2.586 3.046 8.827 1.00 91.06 90 LEU A N 1
ATOM 750 C CA . LEU A 1 90 ? 1.169 3.394 8.741 1.00 91.06 90 LEU A CA 1
ATOM 751 C C . LEU A 1 90 ? 0.344 2.285 8.053 1.00 91.06 90 LEU A C 1
ATOM 753 O O . LEU A 1 90 ? -0.684 1.851 8.579 1.00 91.06 90 LEU A O 1
ATOM 757 N N . LEU A 1 91 ? 0.813 1.781 6.905 1.00 89.38 91 LEU A N 1
ATOM 758 C CA . LEU A 1 91 ? 0.158 0.704 6.151 1.00 89.38 91 LEU A CA 1
ATOM 759 C C . LEU A 1 91 ? 0.129 -0.622 6.913 1.00 89.38 91 LEU A C 1
ATOM 761 O O . LEU A 1 91 ? -0.878 -1.330 6.887 1.00 89.38 91 LEU A O 1
ATOM 765 N N . LEU A 1 92 ? 1.222 -0.966 7.597 1.00 91.00 92 LEU A N 1
ATOM 766 C CA . LEU A 1 92 ? 1.292 -2.164 8.432 1.00 91.00 92 LEU A CA 1
ATOM 767 C C . LEU A 1 92 ? 0.310 -2.078 9.601 1.00 91.00 92 LEU A C 1
ATOM 769 O O . LEU A 1 92 ? -0.317 -3.080 9.936 1.00 91.00 92 LEU A O 1
ATOM 773 N N . CYS A 1 93 ? 0.130 -0.891 10.181 1.00 94.81 93 CYS A N 1
ATOM 774 C CA . CYS A 1 93 ? -0.863 -0.675 11.223 1.00 94.81 93 CYS A CA 1
ATOM 775 C C . CYS A 1 93 ? -2.301 -0.797 10.691 1.00 94.81 93 CYS A C 1
ATOM 777 O O . CYS A 1 93 ? -3.153 -1.381 11.356 1.00 94.81 93 CYS A O 1
ATOM 779 N N . MET A 1 94 ? -2.582 -0.322 9.474 1.00 92.69 94 MET A N 1
ATOM 780 C CA . MET A 1 94 ? -3.903 -0.489 8.841 1.00 92.69 94 MET A CA 1
ATOM 781 C C . MET A 1 94 ? -4.218 -1.923 8.462 1.00 92.69 94 MET A C 1
ATOM 783 O O . MET A 1 94 ? -5.374 -2.331 8.548 1.00 92.69 94 MET A O 1
ATOM 787 N N . ALA A 1 95 ? -3.212 -2.705 8.067 1.00 93.06 95 ALA A N 1
ATOM 788 C CA . ALA A 1 95 ? -3.400 -4.116 7.750 1.00 93.06 95 ALA A CA 1
ATOM 789 C C . ALA A 1 95 ? -4.003 -4.900 8.932 1.00 93.06 95 ALA A C 1
ATOM 791 O O . ALA A 1 95 ? -4.691 -5.896 8.717 1.00 93.06 95 ALA A O 1
ATOM 792 N N . CYS A 1 96 ? -3.827 -4.417 10.167 1.00 96.06 96 CYS A N 1
ATOM 793 C CA . CYS A 1 96 ? -4.417 -4.999 11.371 1.00 96.06 96 CYS A CA 1
ATOM 794 C C . CYS A 1 96 ? -5.936 -4.819 11.492 1.00 96.06 96 CYS A C 1
ATOM 796 O O . CYS A 1 96 ? -6.556 -5.472 12.330 1.00 96.06 96 CYS A O 1
ATOM 798 N N . LEU A 1 97 ? -6.548 -3.970 10.660 1.00 95.31 97 LEU A N 1
ATOM 799 C CA . LEU A 1 97 ? -8.004 -3.850 10.541 1.00 95.31 97 LEU A CA 1
ATOM 800 C C . LEU A 1 97 ? -8.611 -4.920 9.624 1.00 95.31 97 LEU A C 1
ATOM 802 O O . LEU A 1 97 ? -9.833 -4.997 9.526 1.00 95.31 97 LEU A O 1
ATOM 806 N N . ASN A 1 98 ? -7.793 -5.721 8.933 1.00 93.88 98 ASN A N 1
ATOM 807 C CA . ASN A 1 98 ? -8.293 -6.739 8.020 1.00 93.88 98 ASN A CA 1
ATOM 808 C C . ASN A 1 98 ? -9.071 -7.832 8.787 1.00 93.88 98 ASN A C 1
ATOM 810 O O . ASN A 1 98 ? -8.467 -8.528 9.613 1.00 93.88 98 ASN A O 1
ATOM 814 N N . PRO A 1 99 ? -10.377 -8.021 8.514 1.00 94.75 99 PRO A N 1
ATOM 815 C CA . PRO A 1 99 ? -11.174 -9.027 9.206 1.00 94.75 99 PRO A CA 1
ATOM 816 C C . PRO A 1 99 ? -10.942 -10.458 8.695 1.00 94.75 99 PRO A C 1
ATOM 818 O O . PRO A 1 99 ? -11.361 -11.402 9.368 1.00 94.75 99 PRO A O 1
ATOM 821 N N . SER A 1 100 ? -10.265 -10.646 7.553 1.00 93.06 100 SER A N 1
ATOM 822 C CA . SER A 1 100 ? -10.074 -11.967 6.946 1.00 93.06 100 SER A CA 1
ATOM 823 C C . SER A 1 100 ? -9.485 -12.989 7.916 1.00 93.06 100 SER A C 1
ATOM 825 O O . SER A 1 100 ? -8.622 -12.676 8.745 1.00 93.06 100 SER A O 1
ATOM 827 N N . ASN A 1 101 ? -9.913 -14.245 7.757 1.00 91.56 101 ASN A N 1
ATOM 828 C CA . ASN A 1 101 ? -9.490 -15.368 8.593 1.00 91.56 101 ASN A CA 1
ATOM 829 C C . ASN A 1 101 ? -9.717 -15.086 10.088 1.00 91.56 101 ASN A C 1
ATOM 831 O O . ASN A 1 101 ? -8.815 -15.269 10.905 1.00 91.56 101 ASN A O 1
ATOM 835 N N . SER A 1 102 ? -10.914 -14.606 10.446 1.00 91.69 102 SER A N 1
ATOM 836 C CA . SER A 1 102 ? -11.293 -14.327 11.836 1.00 91.69 102 SER A CA 1
ATOM 837 C C . SER A 1 102 ? -10.353 -13.325 12.534 1.00 91.69 102 SER A C 1
ATOM 839 O O . SER A 1 102 ? -9.926 -13.518 13.682 1.00 91.69 102 SER A O 1
ATOM 841 N N . PHE A 1 103 ? -10.044 -12.218 11.852 1.00 94.69 103 PHE A N 1
ATOM 842 C CA . PHE A 1 103 ? -9.191 -11.142 12.365 1.00 94.69 103 PHE A CA 1
ATOM 843 C C . PHE A 1 103 ? -7.788 -11.633 12.757 1.00 94.69 103 PHE A C 1
ATOM 845 O O . PHE A 1 103 ? -7.250 -11.226 13.790 1.00 94.69 103 PHE A O 1
ATOM 852 N N . VAL A 1 104 ? -7.182 -12.535 11.977 1.00 94.19 104 VAL A N 1
ATOM 853 C CA . VAL A 1 104 ? -5.834 -13.067 12.275 1.00 94.19 104 VAL A CA 1
ATOM 854 C C . VAL A 1 104 ? -4.762 -11.972 12.276 1.00 94.19 104 VAL A C 1
ATOM 856 O O . VAL A 1 104 ? -3.802 -12.043 13.035 1.00 94.19 104 VAL A O 1
ATOM 859 N N . ALA A 1 105 ? -4.947 -10.932 11.457 1.00 94.75 105 ALA A N 1
ATOM 860 C CA . ALA A 1 105 ? -4.026 -9.804 11.343 1.00 94.75 105 ALA A CA 1
ATOM 861 C C . ALA A 1 105 ? -4.131 -8.803 12.509 1.00 94.75 105 ALA A C 1
ATOM 863 O O . ALA A 1 105 ? -3.322 -7.876 12.586 1.00 94.75 105 ALA A O 1
ATOM 864 N N . PHE A 1 106 ? -5.124 -8.964 13.391 1.00 96.69 106 PHE A N 1
ATOM 865 C CA . PHE A 1 106 ? -5.371 -8.046 14.494 1.00 96.69 106 PHE A CA 1
ATOM 866 C C . PHE A 1 106 ? -4.165 -7.955 15.429 1.00 96.69 106 PHE A C 1
ATOM 868 O O . PHE A 1 106 ? -3.693 -8.953 15.972 1.00 96.69 106 PHE A O 1
ATOM 875 N N . ASP A 1 107 ? -3.728 -6.725 15.669 1.00 97.50 107 ASP A N 1
ATOM 876 C CA . ASP A 1 107 ? -2.641 -6.393 16.577 1.00 97.50 107 ASP A CA 1
ATOM 877 C C . ASP A 1 107 ? -3.000 -5.087 17.288 1.00 97.50 107 ASP A C 1
ATOM 879 O O . ASP A 1 107 ? -3.078 -4.016 16.680 1.00 97.50 107 ASP A O 1
ATOM 883 N N . LYS A 1 108 ? -3.268 -5.192 18.592 1.00 96.75 108 LYS A N 1
ATOM 884 C CA . LYS A 1 108 ? -3.732 -4.066 19.406 1.00 96.75 108 LYS A CA 1
ATOM 885 C C . LYS A 1 108 ? -2.706 -2.934 19.440 1.00 96.75 108 LYS A C 1
ATOM 887 O O . LYS A 1 108 ? -3.080 -1.769 19.330 1.00 96.75 108 LYS A O 1
ATOM 892 N N . GLU A 1 109 ? -1.423 -3.259 19.583 1.00 97.06 109 GLU A N 1
ATOM 893 C CA . GLU A 1 109 ? -0.365 -2.255 19.712 1.00 97.06 109 GLU A CA 1
ATOM 894 C C . GLU A 1 109 ? -0.195 -1.475 18.411 1.00 97.06 109 GLU A C 1
ATOM 896 O O . GLU A 1 109 ? -0.082 -0.247 18.430 1.00 97.06 109 GLU A O 1
ATOM 901 N N . LYS A 1 110 ? -0.271 -2.168 17.270 1.00 97.06 110 LYS A N 1
ATOM 902 C CA . LYS A 1 110 ? -0.250 -1.522 15.954 1.00 97.06 110 LYS A CA 1
ATOM 903 C C . LYS A 1 110 ? -1.484 -0.659 15.703 1.00 97.06 110 LYS A C 1
ATOM 905 O O . LYS A 1 110 ? -1.351 0.423 15.145 1.00 97.06 110 LYS A O 1
ATOM 910 N N . LEU A 1 111 ? -2.671 -1.058 16.155 1.00 97.44 111 LEU A N 1
ATOM 911 C CA . LEU A 1 111 ? -3.875 -0.224 16.028 1.00 97.44 111 LEU A CA 1
ATOM 912 C C . LEU A 1 111 ? -3.843 1.012 16.943 1.00 97.44 111 LEU A C 1
ATOM 914 O O . LEU A 1 111 ? -4.308 2.082 16.557 1.00 97.44 111 LEU A O 1
ATOM 918 N N . ILE A 1 112 ? -3.228 0.915 18.122 1.00 96.81 112 ILE A N 1
ATOM 919 C CA . ILE A 1 112 ? -2.947 2.090 18.962 1.00 96.81 112 ILE A CA 1
ATOM 920 C C . ILE A 1 112 ? -1.924 3.003 18.282 1.00 96.81 112 ILE A C 1
ATOM 922 O O . ILE A 1 112 ? -2.061 4.226 18.302 1.00 96.81 112 ILE A O 1
ATOM 926 N N . ARG A 1 113 ? -0.895 2.425 17.658 1.00 95.81 113 ARG A N 1
ATOM 927 C CA . ARG A 1 113 ? 0.079 3.174 16.859 1.00 95.81 113 ARG A CA 1
ATOM 928 C C . ARG A 1 113 ? -0.582 3.858 15.661 1.00 95.81 113 ARG A C 1
ATOM 930 O O . ARG A 1 113 ? -0.265 5.015 15.412 1.00 95.81 113 ARG A O 1
ATOM 937 N N . LEU A 1 114 ? -1.551 3.209 15.007 1.00 95.56 114 LEU A N 1
ATOM 938 C CA . LEU A 1 114 ? -2.364 3.804 13.943 1.00 95.56 114 LEU A CA 1
ATOM 939 C C . LEU A 1 114 ? -3.030 5.099 14.414 1.00 95.56 114 LEU A C 1
ATOM 941 O O . LEU A 1 114 ? -2.912 6.118 13.747 1.00 95.56 114 LEU A O 1
ATOM 945 N N . ALA A 1 115 ? -3.671 5.081 15.584 1.00 95.94 115 ALA A N 1
ATOM 946 C CA . ALA A 1 115 ? -4.324 6.262 16.147 1.00 95.94 115 ALA A CA 1
ATOM 947 C C . ALA A 1 115 ? -3.349 7.432 16.371 1.00 95.94 115 ALA A C 1
ATOM 949 O O . ALA A 1 115 ? -3.698 8.587 16.144 1.00 95.94 115 ALA A O 1
ATOM 950 N N . LYS A 1 116 ? -2.094 7.145 16.746 1.00 94.81 116 LYS A N 1
ATOM 951 C CA . LYS A 1 116 ? -1.059 8.171 16.962 1.00 94.81 116 LYS A CA 1
ATOM 952 C C . LYS A 1 116 ? -0.643 8.907 15.683 1.00 94.81 116 LYS A C 1
ATOM 954 O O . LYS A 1 116 ? -0.100 10.002 15.790 1.00 94.81 116 LYS A O 1
ATOM 959 N N . PHE A 1 117 ? -0.916 8.356 14.497 1.00 92.69 117 PHE A N 1
ATOM 960 C CA . PHE A 1 117 ? -0.733 9.073 13.229 1.00 92.69 117 PHE A CA 1
ATOM 961 C C . PHE A 1 117 ? -1.782 10.168 12.992 1.00 92.69 117 PHE A C 1
ATOM 963 O O . PHE A 1 117 ? -1.581 11.021 12.131 1.00 92.69 117 PHE A O 1
ATOM 970 N N . TYR A 1 118 ? -2.868 10.178 13.771 1.00 93.19 118 TYR A N 1
ATOM 971 C CA . TYR A 1 118 ? -3.988 11.107 13.633 1.00 93.19 118 TYR A CA 1
ATOM 972 C C . TYR A 1 118 ? -4.224 11.893 14.930 1.00 93.19 118 TYR A C 1
ATOM 974 O O . TYR A 1 118 ? -5.280 11.768 15.551 1.00 93.19 118 TYR A O 1
ATOM 982 N N . PRO A 1 119 ? -3.269 12.737 15.363 1.00 93.06 119 PRO A N 1
ATOM 983 C CA . PRO A 1 119 ? -3.380 13.476 16.624 1.00 93.06 119 PRO A CA 1
ATOM 984 C C . PRO A 1 119 ? -4.539 14.486 16.649 1.00 93.06 119 PRO A C 1
ATOM 986 O O . PRO A 1 119 ? -4.928 14.944 17.720 1.00 93.06 119 PRO A O 1
ATOM 989 N N . SER A 1 120 ? -5.083 14.856 15.485 1.00 92.81 120 SER A N 1
ATOM 990 C CA . SER A 1 120 ? -6.278 15.701 15.376 1.00 92.81 120 SER A CA 1
ATOM 991 C C . SER A 1 120 ? -7.584 14.935 15.603 1.00 92.81 120 SER A C 1
ATOM 993 O O . SER A 1 120 ? -8.565 15.548 16.012 1.00 92.81 120 SER A O 1
ATOM 995 N N . ASP A 1 121 ? -7.591 13.623 15.353 1.00 94.19 121 ASP A N 1
ATOM 996 C CA . ASP A 1 121 ? -8.765 12.754 15.496 1.00 94.19 121 ASP A CA 1
ATOM 997 C C . ASP A 1 121 ? -8.737 11.941 16.803 1.00 94.19 121 ASP A C 1
ATOM 999 O O . ASP A 1 121 ? -9.790 11.538 17.293 1.00 94.19 121 ASP A O 1
ATOM 1003 N N . PHE A 1 122 ? -7.547 11.708 17.372 1.00 94.31 122 PHE A N 1
ATOM 1004 C CA . PHE A 1 122 ? -7.343 11.002 18.639 1.00 94.31 122 PHE A CA 1
ATOM 1005 C C . PHE A 1 122 ? -6.537 11.851 19.622 1.00 94.31 122 PHE A C 1
ATOM 1007 O O . PHE A 1 122 ? -5.325 12.032 19.478 1.00 94.31 122 PHE A O 1
ATOM 1014 N N . ILE A 1 123 ? -7.200 12.314 20.679 1.00 91.00 123 ILE A N 1
ATOM 1015 C CA . ILE A 1 123 ? -6.564 13.018 21.793 1.00 91.00 123 ILE A CA 1
ATOM 1016 C C . ILE A 1 123 ? -6.006 11.976 22.782 1.00 91.00 123 ILE A C 1
ATOM 1018 O O . ILE A 1 123 ? -6.411 10.814 22.789 1.00 91.00 123 ILE A O 1
ATOM 1022 N N . GLY A 1 124 ? -5.060 12.353 23.649 1.00 85.50 124 GLY A N 1
ATOM 1023 C CA . GLY A 1 124 ? -4.404 11.418 24.579 1.00 85.50 124 GLY A CA 1
ATOM 1024 C C . GLY A 1 124 ? -5.358 10.580 25.449 1.00 85.50 124 GLY A C 1
ATOM 1025 O O . GLY A 1 124 ? -5.068 9.417 25.723 1.00 85.50 124 GLY A O 1
ATOM 1026 N N . THR A 1 125 ? -6.518 11.123 25.833 1.00 89.81 125 THR A N 1
ATOM 1027 C CA . THR A 1 125 ? -7.573 10.378 26.544 1.00 89.81 125 THR A CA 1
ATOM 1028 C C . THR A 1 125 ? -8.243 9.321 25.666 1.00 89.81 125 THR A C 1
ATOM 1030 O O . THR A 1 125 ? -8.567 8.239 26.155 1.00 89.81 125 THR A O 1
ATOM 1033 N N . ASP A 1 126 ? -8.394 9.593 24.368 1.00 92.44 126 ASP A N 1
ATOM 1034 C CA . ASP A 1 126 ? -8.990 8.664 23.406 1.00 92.44 126 ASP A CA 1
ATOM 1035 C C . ASP A 1 126 ? -8.087 7.457 23.184 1.00 92.44 126 ASP A C 1
ATOM 1037 O O . ASP A 1 126 ? -8.584 6.351 23.024 1.00 92.44 126 ASP A O 1
ATOM 1041 N N . ILE A 1 127 ? -6.763 7.626 23.248 1.00 93.81 127 ILE A N 1
ATOM 1042 C CA . ILE A 1 127 ? -5.814 6.509 23.136 1.00 93.81 127 ILE A CA 1
ATOM 1043 C C . ILE A 1 127 ? -6.008 5.491 24.271 1.00 93.81 127 ILE A C 1
ATOM 1045 O O . ILE A 1 127 ? -5.973 4.284 24.031 1.00 93.81 127 ILE A O 1
ATOM 1049 N N . LEU A 1 128 ? -6.253 5.962 25.498 1.00 91.94 128 LEU A N 1
ATOM 1050 C CA . LEU A 1 128 ? -6.523 5.088 26.645 1.00 91.94 128 LEU A CA 1
ATOM 1051 C C . LEU A 1 128 ? -7.869 4.367 26.495 1.00 91.94 128 LEU A C 1
ATOM 1053 O O . LEU A 1 128 ? -7.964 3.165 26.741 1.00 91.94 128 LEU A O 1
ATOM 1057 N N . ALA A 1 129 ? -8.904 5.086 26.052 1.00 95.31 129 ALA A N 1
ATOM 1058 C CA . ALA A 1 129 ? -10.218 4.502 25.790 1.00 95.31 129 ALA A CA 1
ATOM 1059 C C . ALA A 1 129 ? -10.187 3.503 24.619 1.00 95.31 129 ALA A C 1
ATOM 1061 O O . ALA A 1 129 ? -10.852 2.466 24.668 1.00 95.31 129 ALA A O 1
ATOM 1062 N N . LEU A 1 130 ? -9.387 3.783 23.589 1.00 97.19 130 LEU A N 1
ATOM 1063 C CA . LEU A 1 130 ? -9.190 2.925 22.427 1.00 97.19 130 LEU A CA 1
ATOM 1064 C C . LEU A 1 130 ? -8.552 1.592 22.822 1.00 97.19 130 LEU A C 1
ATOM 1066 O O . LEU A 1 130 ? -9.007 0.563 22.331 1.00 97.19 130 LEU A O 1
ATOM 1070 N N . ASP A 1 131 ? -7.556 1.578 23.719 1.00 95.56 131 ASP A N 1
ATOM 1071 C CA . ASP A 1 131 ? -6.955 0.322 24.197 1.00 95.56 131 ASP A CA 1
ATOM 1072 C C . ASP A 1 131 ? -8.020 -0.617 24.783 1.00 95.56 131 ASP A C 1
ATOM 1074 O O . ASP A 1 131 ? -8.100 -1.786 24.398 1.00 95.56 131 ASP A O 1
ATOM 1078 N N . SER A 1 132 ? -8.891 -0.085 25.647 1.00 94.25 132 SER A N 1
ATOM 1079 C CA . SER A 1 132 ? -9.985 -0.856 26.242 1.00 94.25 132 SER A CA 1
ATOM 1080 C C . SER A 1 132 ? -11.025 -1.286 25.200 1.00 94.25 132 SER A C 1
ATOM 1082 O O . SER A 1 132 ? -11.442 -2.448 25.189 1.00 94.25 132 SER A O 1
ATOM 1084 N N . GLN A 1 133 ? -11.409 -0.394 24.276 1.00 97.50 133 GLN A N 1
ATOM 1085 C CA . GLN A 1 133 ? -12.349 -0.737 23.204 1.00 97.50 133 GLN A CA 1
ATOM 1086 C C . GLN A 1 133 ? -11.813 -1.847 22.299 1.00 97.50 133 GLN A C 1
ATOM 1088 O O . GLN A 1 133 ? -12.568 -2.757 21.976 1.00 97.50 133 GLN A O 1
ATOM 1093 N N . LEU A 1 134 ? -10.531 -1.814 21.921 1.00 98.00 134 LEU A N 1
ATOM 1094 C CA . LEU A 1 134 ? -9.916 -2.807 21.037 1.00 98.00 134 LEU A CA 1
ATOM 1095 C C . LEU A 1 134 ? -9.931 -4.220 21.634 1.00 98.00 134 LEU A C 1
ATOM 1097 O O . LEU A 1 134 ? -10.168 -5.184 20.905 1.00 98.00 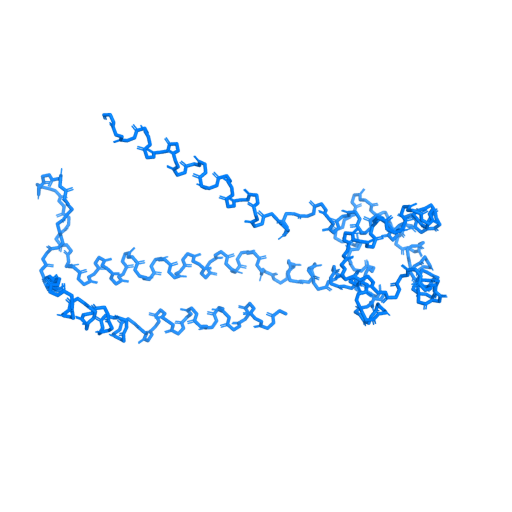134 LEU A O 1
ATOM 1101 N N . GLN A 1 135 ? -9.711 -4.348 22.946 1.00 95.12 135 GLN A N 1
ATOM 1102 C CA . GLN A 1 135 ? -9.753 -5.640 23.642 1.00 95.12 135 GLN A CA 1
ATOM 1103 C C . GLN A 1 135 ? -11.153 -6.263 23.591 1.00 95.12 135 GLN A C 1
ATOM 1105 O O . GLN A 1 135 ? -11.305 -7.433 23.244 1.00 95.12 135 GLN A O 1
ATOM 1110 N N . ASN A 1 136 ? -12.181 -5.464 23.879 1.00 96.62 136 ASN A N 1
ATOM 1111 C CA . ASN A 1 136 ? -13.567 -5.923 23.839 1.00 96.62 136 ASN A CA 1
ATOM 1112 C C . ASN A 1 136 ? -14.043 -6.168 22.402 1.00 96.62 136 ASN A C 1
ATOM 1114 O O . ASN A 1 136 ? -14.737 -7.147 22.138 1.00 96.62 136 ASN A O 1
ATOM 1118 N N . TYR A 1 137 ? -13.643 -5.297 21.475 1.00 97.19 137 TYR A N 1
ATOM 1119 C CA . TYR A 1 137 ? -13.979 -5.370 20.058 1.00 97.19 137 TYR A CA 1
ATOM 1120 C C . TYR A 1 137 ? -13.550 -6.700 19.446 1.00 97.19 137 TYR A C 1
ATOM 1122 O O . TYR A 1 137 ? -14.379 -7.400 18.876 1.00 97.19 137 TYR A O 1
ATOM 1130 N N . VAL A 1 138 ? -12.277 -7.089 19.582 1.00 95.94 138 VAL A N 1
ATOM 1131 C CA . VAL A 1 138 ? -11.788 -8.305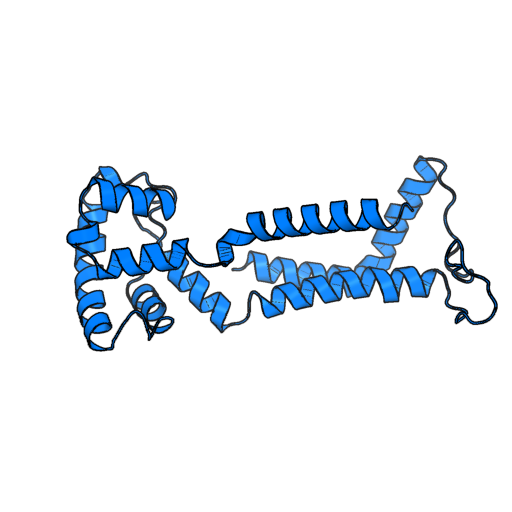 18.914 1.00 95.94 138 VAL A CA 1
ATOM 1132 C C . VAL A 1 138 ? -12.472 -9.564 19.447 1.00 95.94 138 VAL A C 1
ATOM 1134 O O . VAL A 1 138 ? -12.747 -10.482 18.677 1.00 95.94 138 VAL A O 1
ATOM 1137 N N . PHE A 1 139 ? -12.784 -9.602 20.745 1.00 95.62 139 PHE A N 1
ATOM 1138 C CA . PHE A 1 139 ? -13.503 -10.719 21.350 1.00 95.62 139 PHE A CA 1
ATOM 1139 C C . PHE A 1 139 ? -14.939 -10.815 20.821 1.00 95.62 139 PHE A C 1
ATOM 1141 O O . PHE A 1 139 ? -15.375 -11.887 20.405 1.00 95.62 139 PHE A O 1
ATOM 1148 N N . ASP A 1 140 ? -15.652 -9.689 20.782 1.00 96.06 140 ASP A N 1
ATOM 1149 C CA . ASP A 1 140 ? -17.024 -9.607 20.279 1.00 96.06 140 ASP A CA 1
ATOM 1150 C C . ASP A 1 140 ? -17.115 -9.925 18.778 1.00 96.06 140 ASP A C 1
ATOM 1152 O O . ASP A 1 140 ? -17.970 -10.708 18.372 1.00 96.06 140 ASP A O 1
ATOM 1156 N N . MET A 1 141 ? -16.195 -9.404 17.954 1.00 95.50 141 MET A N 1
ATOM 1157 C CA . MET A 1 141 ? -16.183 -9.687 16.513 1.00 95.50 141 MET A CA 1
ATOM 1158 C C . MET A 1 141 ? -15.895 -11.165 16.224 1.00 95.50 141 MET A C 1
ATOM 1160 O O . MET A 1 141 ? -16.548 -11.759 15.373 1.00 95.50 141 MET A O 1
ATOM 1164 N N . ARG A 1 142 ? -14.944 -11.783 16.938 1.00 94.75 142 ARG A N 1
ATOM 1165 C CA . ARG A 1 142 ? -14.601 -13.206 16.747 1.00 94.75 142 ARG A CA 1
ATOM 1166 C C . ARG A 1 142 ? -15.671 -14.167 17.262 1.00 94.75 142 ARG A C 1
ATOM 1168 O O . ARG A 1 142 ? -15.714 -15.305 16.814 1.00 94.75 142 ARG A O 1
ATOM 1175 N N . SER A 1 143 ? -16.515 -13.722 18.190 1.00 94.06 143 SER A N 1
ATOM 1176 C CA . SER A 1 143 ? -17.603 -14.532 18.756 1.00 94.06 143 SER A CA 1
ATOM 1177 C C . SER A 1 143 ? -18.914 -14.406 17.972 1.00 94.06 143 SER A C 1
ATOM 1179 O O . SER A 1 143 ? -19.919 -14.990 18.370 1.00 94.06 143 SER A O 1
ATOM 1181 N N . ASN A 1 144 ? -18.934 -13.613 16.898 1.00 92.88 144 ASN A N 1
ATOM 1182 C CA . ASN A 1 144 ? -20.132 -13.313 16.131 1.00 92.88 144 ASN A CA 1
ATOM 1183 C C . ASN A 1 144 ? -19.996 -13.813 14.690 1.00 92.88 144 ASN A C 1
ATOM 1185 O O . ASN A 1 144 ? -19.223 -13.268 13.901 1.00 92.88 144 ASN A O 1
ATOM 1189 N N . ASP A 1 145 ? -20.821 -14.797 14.333 1.00 92.31 145 ASP A N 1
ATOM 1190 C CA . ASP A 1 145 ? -20.804 -15.451 13.021 1.00 92.31 145 ASP A CA 1
ATOM 1191 C C . ASP A 1 145 ? -20.966 -14.469 11.848 1.00 92.31 145 ASP A C 1
ATOM 1193 O O . ASP A 1 145 ? -20.440 -14.704 10.762 1.00 92.31 145 ASP A O 1
ATOM 1197 N N . LEU A 1 146 ? -21.614 -13.315 12.066 1.00 92.94 146 LEU A N 1
ATOM 1198 C CA . LEU A 1 146 ? -21.781 -12.274 11.044 1.00 92.94 146 LEU A CA 1
ATOM 1199 C C . LEU A 1 146 ? -20.462 -11.630 10.581 1.00 92.94 146 LEU A C 1
ATOM 1201 O O . LEU A 1 146 ? -20.469 -10.929 9.564 1.00 92.94 146 LEU A O 1
ATOM 1205 N N . PHE A 1 147 ? -19.367 -11.826 11.322 1.00 94.00 147 PHE A N 1
ATOM 1206 C CA . PHE A 1 147 ? -18.057 -11.230 11.053 1.00 94.00 147 PHE A CA 1
ATOM 1207 C C . PHE A 1 147 ? -16.986 -12.243 10.612 1.00 94.00 147 PHE A C 1
ATOM 1209 O O . PHE A 1 147 ? -15.893 -11.821 10.240 1.00 94.00 147 PHE A O 1
ATOM 1216 N N . LEU A 1 148 ? -17.269 -13.553 10.620 1.00 87.81 148 LEU A N 1
ATOM 1217 C CA . LEU A 1 148 ? -16.261 -14.593 10.354 1.00 87.81 148 LEU A CA 1
ATOM 1218 C C . LEU A 1 148 ? -15.758 -14.613 8.902 1.00 87.81 148 LEU A C 1
ATOM 1220 O O . LEU A 1 148 ? -14.581 -14.883 8.664 1.00 87.81 148 LEU A O 1
ATOM 1224 N N . GLU A 1 149 ? -16.634 -14.318 7.941 1.00 89.50 149 GLU A N 1
ATOM 1225 C CA . GLU A 1 149 ? -16.355 -14.478 6.504 1.00 89.50 149 GLU A CA 1
ATOM 1226 C C . GLU A 1 149 ? -16.007 -13.168 5.778 1.00 89.50 149 GLU A C 1
ATOM 1228 O O . GLU A 1 149 ? -15.893 -13.153 4.552 1.00 89.50 149 GLU A O 1
ATOM 1233 N N . LEU A 1 150 ? -15.817 -12.066 6.510 1.00 93.12 150 LEU A N 1
ATOM 1234 C CA . LEU A 1 150 ? -15.513 -10.765 5.911 1.00 93.12 150 LEU A CA 1
ATOM 1235 C C . LEU A 1 150 ? -14.137 -10.771 5.226 1.00 93.12 150 LEU A C 1
ATOM 1237 O O . LEU A 1 150 ? -13.137 -11.211 5.798 1.00 93.12 150 LEU A O 1
ATOM 1241 N N . GLN A 1 151 ? -14.074 -10.231 4.009 1.00 88.88 151 GLN A N 1
ATOM 1242 C CA . GLN A 1 151 ? -12.873 -10.260 3.164 1.00 88.88 151 GLN A CA 1
ATOM 1243 C C . GLN A 1 151 ? -12.099 -8.940 3.143 1.00 88.88 151 GLN A C 1
ATOM 1245 O O . GLN A 1 151 ? -10.984 -8.881 2.626 1.00 88.88 151 GLN A O 1
ATOM 1250 N N . GLY A 1 152 ? -12.658 -7.867 3.704 1.00 90.31 152 GLY A N 1
ATOM 1251 C CA . GLY A 1 152 ? -11.985 -6.577 3.686 1.00 90.31 152 GLY A CA 1
ATOM 1252 C C . GLY A 1 152 ? -12.591 -5.520 4.593 1.00 90.31 152 GLY A C 1
ATOM 1253 O O . GLY A 1 152 ? -13.657 -5.681 5.185 1.00 90.31 152 GLY A O 1
ATOM 1254 N N . VAL A 1 153 ? -11.879 -4.397 4.676 1.00 92.75 153 VAL A N 1
ATOM 1255 C CA . VAL A 1 153 ? -12.215 -3.272 5.560 1.00 92.75 153 VAL A CA 1
ATOM 1256 C C . VAL A 1 153 ? -13.530 -2.591 5.152 1.00 92.75 153 VAL A C 1
ATOM 1258 O O . VAL A 1 153 ? -14.256 -2.112 6.019 1.00 92.75 153 VAL A O 1
ATOM 1261 N N . SER A 1 154 ? -13.881 -2.586 3.861 1.00 92.31 154 SER A N 1
ATOM 1262 C CA . SER A 1 154 ? -15.163 -2.037 3.391 1.00 92.31 154 SER A CA 1
ATOM 1263 C C . SER A 1 154 ? -16.353 -2.841 3.921 1.00 92.31 154 SER A C 1
ATOM 1265 O O . SER A 1 154 ? -17.259 -2.270 4.522 1.00 92.31 154 SER A O 1
ATOM 1267 N N . GLU A 1 155 ? -16.314 -4.169 3.783 1.00 93.94 155 GLU A N 1
ATOM 1268 C CA . 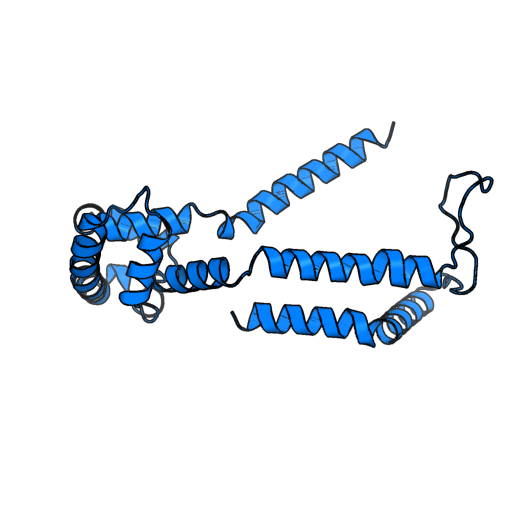GLU A 1 155 ? -17.358 -5.060 4.309 1.00 93.94 155 GLU A CA 1
ATOM 1269 C C . GLU A 1 155 ? -17.428 -4.993 5.839 1.00 93.94 155 GLU A C 1
ATOM 1271 O O . GLU A 1 155 ? -18.516 -5.001 6.415 1.00 93.94 155 GLU A O 1
ATOM 1276 N N . LEU A 1 156 ? -16.271 -4.869 6.504 1.00 95.88 156 LEU A N 1
ATOM 1277 C CA . LEU A 1 156 ? -16.206 -4.627 7.942 1.00 95.88 156 LEU A CA 1
ATOM 1278 C C . LEU A 1 156 ? -16.957 -3.351 8.326 1.00 95.88 156 LEU A C 1
ATOM 1280 O O . LEU A 1 156 ? -17.792 -3.390 9.227 1.00 95.88 156 LEU A O 1
ATOM 1284 N N . ALA A 1 157 ? -16.698 -2.233 7.646 1.00 96.69 157 ALA A N 1
ATOM 1285 C CA . ALA A 1 157 ? -17.368 -0.969 7.931 1.00 96.69 157 ALA A CA 1
ATOM 1286 C C . ALA A 1 157 ? -18.889 -1.081 7.767 1.00 96.69 157 ALA A C 1
ATOM 1288 O O . ALA A 1 157 ? -19.634 -0.693 8.669 1.00 96.69 157 ALA A O 1
ATOM 1289 N N . GLU A 1 158 ? -19.351 -1.673 6.664 1.00 96.25 158 GLU A N 1
ATOM 1290 C CA . GLU A 1 158 ? -20.776 -1.913 6.420 1.00 96.25 158 GLU A CA 1
ATOM 1291 C C . GLU A 1 158 ? -21.400 -2.783 7.517 1.00 96.25 158 GLU A C 1
ATOM 1293 O O . GLU A 1 158 ? -22.461 -2.453 8.058 1.00 96.25 158 GLU A O 1
ATOM 1298 N N . LYS A 1 159 ? -20.721 -3.868 7.912 1.00 96.62 159 LYS A N 1
ATOM 1299 C CA . LYS A 1 159 ? -21.221 -4.784 8.941 1.00 96.62 159 LYS A CA 1
ATOM 1300 C C . LYS A 1 159 ? -21.278 -4.132 10.322 1.00 96.62 159 LYS A C 1
ATOM 1302 O O . LYS A 1 159 ? -22.247 -4.354 11.053 1.00 96.62 159 LYS A O 1
ATOM 1307 N N . LEU A 1 160 ? -20.304 -3.291 10.674 1.00 97.62 160 LEU A N 1
ATOM 1308 C CA . LEU A 1 160 ? -20.301 -2.523 11.928 1.00 97.62 160 LEU A CA 1
ATOM 1309 C C . LEU A 1 160 ? -21.466 -1.529 12.005 1.00 97.62 160 LEU A C 1
ATOM 1311 O O . LEU A 1 160 ? -22.016 -1.296 13.088 1.00 97.62 160 LEU A O 1
ATOM 1315 N N . VAL A 1 161 ? -21.877 -0.962 10.869 1.00 97.50 161 VAL A N 1
ATOM 1316 C CA . VAL A 1 161 ? -23.066 -0.106 10.796 1.00 97.50 161 VAL A CA 1
ATOM 1317 C C . VAL A 1 161 ? -24.336 -0.932 10.938 1.00 97.50 161 VAL A C 1
ATOM 1319 O O . VAL A 1 161 ? -25.145 -0.656 11.824 1.00 97.50 161 VAL A O 1
ATOM 1322 N N . TYR A 1 162 ? -24.472 -1.989 10.135 1.00 97.12 162 TYR A N 1
ATOM 1323 C CA . TYR A 1 162 ? -25.640 -2.872 10.133 1.00 97.12 162 TYR A CA 1
ATOM 1324 C C . TYR A 1 162 ? -25.954 -3.446 11.523 1.00 97.12 162 TYR A C 1
ATOM 1326 O O . TYR A 1 162 ? -27.106 -3.484 11.949 1.00 97.12 162 TYR A O 1
ATOM 1334 N N . THR A 1 163 ? -24.919 -3.845 12.263 1.00 96.44 163 THR A N 1
ATOM 1335 C CA . THR A 1 163 ? -25.038 -4.433 13.608 1.00 96.44 163 THR A CA 1
ATOM 1336 C C . THR A 1 163 ? -25.038 -3.401 14.743 1.00 96.44 163 THR A C 1
ATOM 1338 O O . THR A 1 163 ? -25.043 -3.785 15.911 1.00 96.44 163 THR A O 1
ATOM 1341 N N . ARG A 1 164 ? -25.003 -2.097 14.427 1.00 97.19 164 ARG A N 1
ATOM 1342 C CA . ARG A 1 164 ? -24.841 -0.974 15.378 1.00 97.19 164 ARG A CA 1
ATOM 1343 C C . ARG A 1 164 ? -23.575 -1.017 16.244 1.00 97.19 164 ARG A C 1
ATOM 1345 O O . ARG A 1 164 ? -23.410 -0.210 17.153 1.00 97.19 164 ARG A O 1
ATOM 1352 N N . LYS A 1 165 ? -22.617 -1.887 15.924 1.00 97.12 165 LYS A N 1
ATOM 1353 C CA . LYS A 1 165 ? -21.335 -1.996 16.637 1.00 97.12 165 LYS A CA 1
ATOM 1354 C C . LYS A 1 165 ? -20.463 -0.747 16.493 1.00 97.12 165 LYS A C 1
ATOM 1356 O O . LYS A 1 165 ? -19.617 -0.507 17.346 1.00 97.12 165 LYS A O 1
ATOM 1361 N N . HIS A 1 166 ? -20.701 0.086 15.480 1.00 97.75 166 HIS A N 1
ATOM 1362 C CA . HIS A 1 166 ? -20.093 1.416 15.368 1.00 97.75 166 HIS A CA 1
ATOM 1363 C C . HIS A 1 166 ? -20.459 2.372 16.522 1.00 97.75 166 HIS A C 1
ATOM 1365 O O . HIS A 1 166 ? -19.672 3.261 16.834 1.00 97.75 166 HIS A O 1
ATOM 1371 N N . GLU A 1 167 ? -21.615 2.189 17.172 1.00 97.44 167 GLU A N 1
ATOM 1372 C CA . GLU A 1 167 ? -22.009 2.943 18.374 1.00 97.44 167 GLU A CA 1
ATOM 1373 C C . GLU A 1 167 ? -21.342 2.366 19.631 1.00 97.44 167 GLU A C 1
ATOM 1375 O O . GLU A 1 167 ? -21.007 3.099 20.557 1.00 97.44 167 GLU A O 1
ATOM 1380 N N . THR A 1 168 ? -21.121 1.045 19.659 1.00 97.06 168 THR A N 1
ATOM 1381 C CA . THR A 1 168 ? -20.462 0.335 20.770 1.00 97.06 168 THR A CA 1
ATOM 1382 C C . THR A 1 168 ? -18.947 0.553 20.787 1.00 97.06 168 THR A C 1
ATOM 1384 O O . THR A 1 168 ? -18.357 0.704 21.855 1.00 97.06 168 THR A O 1
ATOM 1387 N N . TYR A 1 169 ? -18.316 0.595 19.610 1.00 97.81 169 TYR A N 1
ATOM 1388 C CA . TYR A 1 169 ? -16.871 0.762 19.431 1.00 97.81 169 TYR A CA 1
ATOM 1389 C C . TYR A 1 169 ? -16.549 1.987 18.559 1.00 97.81 169 TYR A C 1
ATOM 1391 O O . TYR A 1 169 ? -15.974 1.846 17.473 1.00 97.81 169 TYR A O 1
ATOM 1399 N N . PRO A 1 170 ? -16.919 3.205 18.996 1.00 97.75 170 PRO A N 1
ATOM 1400 C CA . PRO A 1 170 ? -16.811 4.405 18.171 1.00 97.75 170 PRO A CA 1
ATOM 1401 C C . PRO A 1 170 ? -15.368 4.741 17.770 1.00 97.75 170 PRO A C 1
ATOM 1403 O O . PRO A 1 170 ? -15.145 5.222 16.659 1.00 97.75 170 PRO A O 1
ATOM 1406 N N . LEU A 1 171 ? -14.377 4.447 18.622 1.00 98.00 171 LEU A N 1
ATOM 1407 C CA . LEU A 1 171 ? -12.965 4.730 18.333 1.00 98.00 171 LEU A CA 1
ATOM 1408 C C . LEU A 1 171 ? -12.374 3.714 17.350 1.00 98.00 171 LEU A C 1
ATOM 1410 O O . LEU A 1 171 ? -11.607 4.080 16.463 1.00 98.00 171 LEU A O 1
ATOM 1414 N N . VAL A 1 172 ? -12.783 2.447 17.448 1.00 97.75 172 VAL A N 1
ATOM 1415 C CA . VAL A 1 172 ? -12.399 1.422 16.465 1.00 97.75 172 VAL A CA 1
ATOM 1416 C C . VAL A 1 172 ? -13.027 1.733 15.108 1.00 97.75 172 VAL A C 1
ATOM 1418 O O . VAL A 1 172 ? -12.351 1.692 14.083 1.00 97.75 172 VAL A O 1
ATOM 1421 N N . TYR A 1 173 ? -14.303 2.124 15.093 1.00 98.00 173 TYR A N 1
ATOM 1422 C CA . TYR A 1 173 ? -14.974 2.534 13.864 1.00 98.00 173 TYR A CA 1
ATOM 1423 C C . TYR A 1 173 ? -14.337 3.787 13.241 1.00 98.00 173 TYR A C 1
ATOM 1425 O O . TYR A 1 173 ? -14.285 3.912 12.018 1.00 98.00 173 TYR A O 1
ATOM 1433 N N . LEU A 1 174 ? -13.795 4.700 14.054 1.00 97.19 174 LEU A N 1
ATOM 1434 C CA . LEU A 1 174 ? -13.013 5.831 13.559 1.00 97.19 174 LEU A CA 1
ATOM 1435 C C . LEU A 1 174 ? -11.734 5.380 12.837 1.00 97.19 174 LEU A C 1
ATOM 1437 O O . LEU A 1 174 ? -11.489 5.859 11.732 1.00 97.19 174 LEU A O 1
ATOM 1441 N N . LEU A 1 175 ? -10.981 4.413 13.379 1.00 96.94 175 LEU A N 1
ATOM 1442 C CA . LEU A 1 175 ? -9.823 3.829 12.682 1.00 96.94 175 LEU A CA 1
ATOM 1443 C C . LEU A 1 175 ? -10.214 3.209 11.334 1.00 96.94 175 LEU A C 1
ATOM 1445 O O . LEU A 1 175 ? -9.527 3.419 10.335 1.00 96.94 175 LEU A O 1
ATOM 1449 N N . VAL A 1 176 ? -11.338 2.486 11.291 1.00 96.62 176 VAL A N 1
ATOM 1450 C CA . VAL A 1 176 ? -11.873 1.890 10.055 1.00 96.62 176 VAL A CA 1
ATOM 1451 C C . VAL A 1 176 ? -12.209 2.969 9.023 1.00 96.62 176 VAL A C 1
ATOM 1453 O O . VAL A 1 176 ? -11.810 2.852 7.865 1.00 96.62 176 VAL A O 1
ATOM 1456 N N . LYS A 1 177 ? -12.879 4.054 9.432 1.00 95.38 177 LYS A N 1
ATOM 1457 C CA . LYS A 1 177 ? -13.165 5.193 8.545 1.00 95.38 177 LYS A CA 1
ATOM 1458 C C . LYS A 1 177 ? -11.884 5.828 8.008 1.00 95.38 177 LYS A C 1
ATOM 1460 O O . LYS A 1 177 ? -11.787 6.042 6.804 1.00 95.38 177 LYS A O 1
ATOM 1465 N N . LEU A 1 178 ? -10.901 6.085 8.871 1.00 93.75 178 LEU A N 1
ATOM 1466 C CA . LEU A 1 178 ? -9.626 6.681 8.465 1.00 93.75 178 LEU A CA 1
ATOM 1467 C C . LEU A 1 178 ? -8.908 5.809 7.429 1.00 93.75 178 LEU A C 1
ATOM 1469 O O . LEU A 1 178 ? -8.497 6.323 6.388 1.00 93.75 178 LEU A O 1
ATOM 1473 N N . ALA A 1 179 ? -8.857 4.492 7.651 1.00 92.50 179 ALA A N 1
ATOM 1474 C CA . ALA A 1 179 ? -8.281 3.542 6.702 1.00 92.50 179 ALA A CA 1
ATOM 1475 C C . ALA A 1 179 ? -8.992 3.560 5.335 1.00 92.50 179 ALA A C 1
ATOM 1477 O O . ALA A 1 179 ? -8.329 3.484 4.302 1.00 92.50 179 ALA A O 1
ATOM 1478 N N . LEU A 1 180 ? -10.321 3.713 5.311 1.00 90.75 180 LEU A N 1
ATOM 1479 C CA . LEU A 1 180 ? -11.102 3.806 4.069 1.00 90.75 180 LEU A CA 1
ATOM 1480 C C . LEU A 1 180 ? -10.935 5.143 3.335 1.00 90.75 180 LEU A C 1
ATOM 1482 O O . LEU A 1 180 ? -11.068 5.190 2.114 1.00 90.75 180 LEU A O 1
ATOM 1486 N N . THR A 1 181 ? -10.656 6.230 4.055 1.00 87.31 181 THR A N 1
ATOM 1487 C CA . THR A 1 181 ? -10.514 7.574 3.463 1.00 87.31 181 THR A CA 1
ATOM 1488 C C . THR A 1 181 ? -9.116 7.887 2.943 1.00 87.31 181 THR A C 1
ATOM 1490 O O . THR A 1 181 ? -8.917 8.918 2.299 1.00 87.31 181 THR A O 1
ATOM 1493 N N . LEU A 1 182 ? -8.131 7.027 3.205 1.00 74.69 182 LEU A N 1
ATOM 1494 C CA . LEU A 1 182 ? -6.768 7.313 2.796 1.00 74.69 182 LEU A CA 1
ATOM 1495 C C . LEU A 1 182 ? -6.534 7.150 1.287 1.00 74.69 182 LEU A C 1
ATOM 1497 O O . LEU A 1 182 ? -6.953 6.151 0.695 1.00 74.69 182 LEU A O 1
ATOM 1501 N N . PRO A 1 183 ? -5.732 8.044 0.673 1.00 58.78 183 PRO A N 1
ATOM 1502 C CA . PRO A 1 183 ? -5.365 7.977 -0.746 1.00 58.78 183 PRO A CA 1
ATOM 1503 C C . PRO A 1 183 ? -4.588 6.717 -1.161 1.00 58.78 183 PRO A C 1
ATOM 1505 O O . PRO A 1 183 ? -4.314 6.500 -2.338 1.00 58.78 183 PRO A O 1
ATOM 1508 N N . VAL A 1 184 ? -4.223 5.837 -0.231 1.00 53.88 184 VAL A N 1
ATOM 1509 C CA . VAL A 1 184 ? -3.549 4.574 -0.567 1.00 53.88 184 VAL A CA 1
ATOM 1510 C C . VAL A 1 184 ? -4.441 3.706 -1.478 1.00 53.88 184 VAL A C 1
ATOM 1512 O O . VAL A 1 184 ? -3.934 3.000 -2.348 1.00 53.88 184 VAL A O 1
ATOM 1515 N N . ALA A 1 185 ? -5.770 3.835 -1.379 1.00 39.75 185 ALA A N 1
ATOM 1516 C CA . ALA A 1 185 ? -6.725 3.169 -2.267 1.00 39.75 185 ALA A CA 1
ATOM 1517 C C . ALA A 1 185 ? -6.982 3.910 -3.605 1.00 39.75 185 ALA A C 1
ATOM 1519 O O . ALA A 1 185 ? -7.671 3.385 -4.483 1.00 39.75 185 ALA A O 1
ATOM 1520 N N . THR A 1 186 ? -6.421 5.109 -3.826 1.00 43.06 186 THR A N 1
ATOM 1521 C CA . THR A 1 186 ? -6.708 5.938 -5.014 1.00 43.06 186 THR A CA 1
ATOM 1522 C C . THR A 1 186 ? -5.795 5.688 -6.212 1.00 43.06 186 THR A C 1
ATOM 1524 O O . THR A 1 186 ? -5.786 6.494 -7.138 1.00 43.06 186 THR A O 1
ATOM 1527 N N . ALA A 1 187 ? -5.106 4.546 -6.303 1.00 46.66 187 ALA A N 1
ATOM 1528 C CA . ALA A 1 187 ? -4.458 4.151 -7.562 1.00 46.66 187 ALA A CA 1
ATOM 1529 C C . ALA A 1 187 ? -5.466 4.074 -8.731 1.00 46.66 187 ALA A C 1
ATOM 1531 O O . ALA A 1 187 ? -5.098 4.219 -9.897 1.00 46.66 187 ALA A O 1
ATOM 1532 N N . THR A 1 188 ? -6.750 3.839 -8.439 1.00 47.50 188 THR A N 1
ATOM 1533 C CA . THR A 1 188 ? -7.838 3.831 -9.431 1.00 47.50 188 THR A CA 1
ATOM 1534 C C . THR A 1 188 ? -8.257 5.249 -9.831 1.00 47.50 188 THR A C 1
ATOM 1536 O O . THR A 1 188 ? -8.447 5.526 -11.015 1.00 47.50 188 THR A O 1
ATOM 1539 N N . VAL A 1 189 ? -8.326 6.174 -8.869 1.00 47.09 189 VAL A N 1
ATOM 1540 C CA . VAL A 1 189 ? -8.734 7.564 -9.116 1.00 47.09 189 VAL A CA 1
ATOM 1541 C C . VAL A 1 189 ? -7.603 8.341 -9.806 1.00 47.09 189 VAL A C 1
ATOM 1543 O O . VAL A 1 189 ? -7.850 8.972 -10.831 1.00 47.09 189 VAL A O 1
ATOM 1546 N N . GLU A 1 190 ? -6.345 8.200 -9.375 1.00 49.84 190 GLU A N 1
ATOM 1547 C CA . GLU A 1 190 ? -5.188 8.811 -10.056 1.00 49.84 190 GLU A CA 1
ATOM 1548 C C . GLU A 1 190 ? -5.022 8.307 -11.500 1.00 49.84 190 GLU A C 1
ATOM 1550 O O . GLU A 1 190 ? -4.750 9.105 -12.402 1.00 49.84 190 GLU A O 1
ATOM 1555 N N . ARG A 1 191 ? -5.261 7.010 -11.762 1.00 55.66 191 ARG A N 1
ATOM 1556 C CA . ARG A 1 191 ? -5.302 6.469 -13.135 1.00 55.66 191 ARG A CA 1
ATOM 1557 C C . ARG A 1 191 ? -6.402 7.112 -13.971 1.00 55.66 191 ARG A C 1
ATOM 1559 O O . ARG A 1 191 ? -6.143 7.478 -15.115 1.00 55.66 191 ARG A O 1
ATOM 1566 N N . SER A 1 192 ? -7.600 7.287 -13.410 1.00 52.28 192 SER A N 1
ATOM 1567 C CA . SER A 1 192 ? -8.713 7.917 -14.129 1.00 52.28 192 SER A CA 1
ATOM 1568 C C . SER A 1 192 ? -8.425 9.385 -14.482 1.00 52.28 192 SER A C 1
ATOM 1570 O O . SER A 1 192 ? -8.620 9.790 -15.629 1.00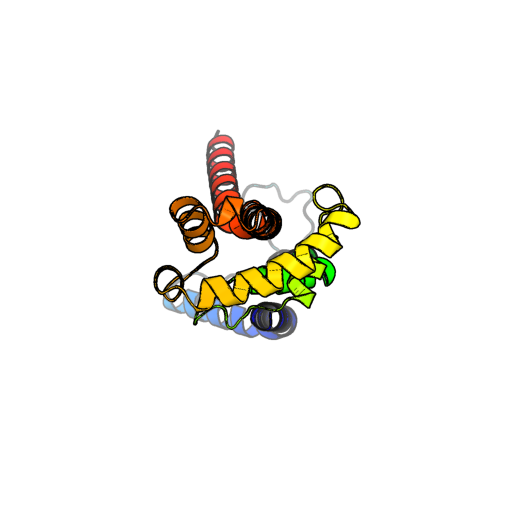 52.28 192 SER A O 1
ATOM 1572 N N . PHE A 1 193 ? -7.834 10.158 -13.564 1.00 52.69 193 PHE A N 1
ATOM 1573 C CA . PHE A 1 193 ? -7.424 11.541 -13.831 1.00 52.69 193 PHE A CA 1
ATOM 1574 C C . PHE A 1 193 ? -6.249 11.634 -14.813 1.00 52.69 193 PHE A C 1
ATOM 1576 O O . PHE A 1 193 ? -6.215 12.539 -15.651 1.00 52.69 193 PHE A O 1
ATOM 1583 N N . SER A 1 194 ? -5.309 10.688 -14.763 1.00 57.41 194 SER A N 1
ATOM 1584 C CA . SER A 1 194 ? -4.165 10.640 -15.682 1.00 57.41 194 SER A CA 1
ATOM 1585 C C . SER A 1 194 ? -4.591 10.287 -17.109 1.00 57.41 194 SER A C 1
ATOM 1587 O O . SER A 1 194 ? -4.174 10.960 -18.052 1.00 57.41 194 SER A O 1
ATOM 1589 N N . ALA A 1 195 ? -5.492 9.311 -17.271 1.00 56.00 195 ALA A N 1
ATOM 1590 C CA . ALA A 1 195 ? -6.106 8.982 -18.558 1.00 56.00 195 ALA A CA 1
ATOM 1591 C C . ALA A 1 195 ? -6.876 10.182 -19.135 1.00 56.00 195 ALA A C 1
ATOM 1593 O O . ALA A 1 195 ? -6.733 10.520 -20.310 1.00 56.00 195 ALA A O 1
ATOM 1594 N N . MET A 1 196 ? -7.623 10.897 -18.291 1.00 65.00 196 MET A N 1
ATOM 1595 C CA . MET A 1 196 ? -8.362 12.091 -18.701 1.00 65.00 196 MET A CA 1
ATOM 1596 C C . MET A 1 196 ? -7.432 13.238 -19.130 1.00 65.00 196 MET A C 1
ATOM 1598 O O . MET A 1 196 ? -7.697 13.923 -20.122 1.00 65.00 196 MET A O 1
ATOM 1602 N N . LYS A 1 197 ? -6.311 13.433 -18.424 1.00 67.19 197 LYS A N 1
ATOM 1603 C CA . LYS A 1 197 ? -5.286 14.429 -18.769 1.00 67.19 197 LYS A CA 1
ATOM 1604 C C . LYS A 1 197 ? -4.581 14.088 -20.085 1.00 67.19 197 LYS A C 1
ATOM 1606 O O . LYS A 1 197 ? -4.343 14.991 -20.884 1.00 67.19 197 LYS A O 1
ATOM 1611 N N . TYR A 1 198 ? -4.303 12.809 -20.335 1.00 66.00 198 TYR A N 1
ATOM 1612 C CA . TYR A 1 198 ? -3.732 12.338 -21.598 1.00 66.00 198 TYR A CA 1
ATOM 1613 C C . TYR A 1 198 ? -4.672 12.608 -22.783 1.00 66.00 198 TYR A C 1
ATOM 1615 O O . TYR A 1 198 ? -4.265 13.274 -23.734 1.00 66.00 198 TYR A O 1
ATOM 1623 N N . ILE A 1 199 ? -5.951 12.218 -22.684 1.00 66.12 199 ILE A N 1
ATOM 1624 C CA . ILE A 1 199 ? -6.968 12.482 -23.722 1.00 66.12 199 ILE A CA 1
ATOM 1625 C C . ILE A 1 199 ? -7.0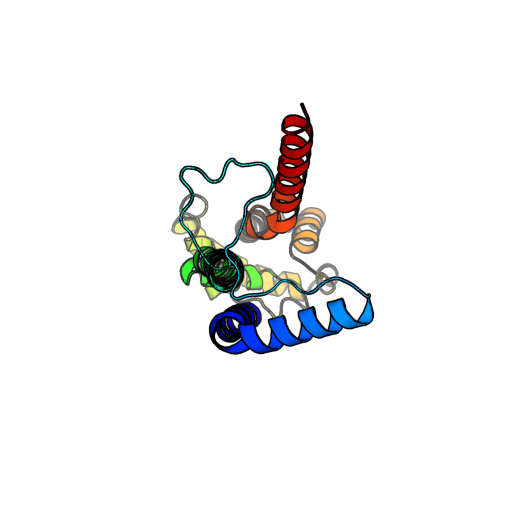77 13.986 -24.010 1.00 66.12 199 ILE A C 1
ATOM 1627 O O . ILE A 1 199 ? -7.097 14.413 -25.165 1.00 66.12 199 ILE A O 1
ATOM 1631 N N . LYS A 1 200 ? -7.107 14.812 -22.960 1.00 64.88 200 LYS A N 1
ATOM 1632 C CA . LYS A 1 200 ? -7.221 16.269 -23.096 1.00 64.88 200 LYS A CA 1
ATOM 1633 C C . LYS A 1 200 ? -6.003 16.899 -23.781 1.00 64.88 200 LYS A C 1
ATOM 1635 O O . LYS A 1 200 ? -6.164 17.871 -24.517 1.00 64.88 200 LYS A O 1
ATOM 1640 N N . ASN A 1 201 ? -4.805 16.361 -23.555 1.00 68.69 201 ASN A N 1
ATOM 1641 C CA . ASN A 1 201 ? -3.573 16.861 -24.164 1.00 68.69 201 ASN A CA 1
ATOM 1642 C C . ASN A 1 201 ? -3.405 16.390 -25.620 1.00 68.69 201 ASN A C 1
ATOM 1644 O O . ASN A 1 201 ? -3.039 17.205 -26.464 1.00 68.69 201 ASN A O 1
ATOM 1648 N N . GLU A 1 202 ? -3.746 15.137 -25.942 1.00 65.81 202 GLU A N 1
ATOM 1649 C CA . GLU A 1 202 ? -3.767 14.623 -27.326 1.00 65.81 202 GLU A CA 1
ATOM 1650 C C . GLU A 1 202 ? -4.722 15.432 -28.217 1.00 65.81 202 GLU A C 1
ATOM 1652 O O . GLU A 1 202 ? -4.356 15.849 -29.313 1.00 65.81 202 GLU A O 1
ATOM 1657 N N . LEU A 1 203 ? -5.930 15.741 -27.728 1.00 57.50 203 LEU A N 1
ATOM 1658 C CA . LEU A 1 203 ? -6.910 16.529 -28.488 1.00 57.50 203 LEU A CA 1
ATOM 1659 C C . LEU A 1 203 ? -6.481 17.987 -28.705 1.00 57.50 203 LEU A C 1
ATOM 1661 O O . LEU A 1 203 ? -6.913 18.619 -29.668 1.00 57.50 203 LEU A O 1
ATOM 1665 N N . ARG A 1 204 ? -5.639 18.536 -27.824 1.00 57.16 204 ARG A N 1
ATOM 1666 C CA . ARG A 1 204 ? -5.184 19.930 -27.907 1.00 57.16 204 ARG A CA 1
ATOM 1667 C C . ARG A 1 204 ? -3.963 20.107 -28.811 1.00 57.16 204 ARG A C 1
ATOM 1669 O O . ARG A 1 204 ? -3.823 21.171 -29.401 1.00 57.16 204 ARG A O 1
ATOM 1676 N N . ASN A 1 205 ? -3.130 19.077 -28.948 1.00 52.88 205 ASN A N 1
ATOM 1677 C CA . ASN A 1 205 ? -1.917 19.105 -29.773 1.00 52.88 205 ASN A CA 1
ATOM 1678 C C . ASN A 1 205 ? -2.150 18.686 -31.240 1.00 52.88 205 ASN A C 1
ATOM 1680 O O . ASN A 1 205 ? -1.208 18.693 -32.025 1.00 52.88 205 ASN A O 1
ATOM 1684 N N . ARG A 1 206 ? -3.389 18.340 -31.622 1.00 52.62 206 ARG A N 1
ATOM 1685 C CA . ARG A 1 206 ? -3.794 18.015 -33.006 1.00 52.62 206 ARG A CA 1
ATOM 1686 C C . ARG A 1 206 ? -4.405 19.198 -33.782 1.00 52.62 206 ARG A C 1
ATOM 1688 O O . ARG A 1 206 ? -5.152 18.971 -34.732 1.00 52.62 206 ARG A O 1
ATOM 1695 N N . ARG A 1 207 ? -4.135 20.442 -33.379 1.00 42.16 207 ARG A N 1
ATOM 1696 C CA . ARG A 1 207 ? -4.532 21.655 -34.117 1.00 42.16 207 ARG A CA 1
ATOM 1697 C C . ARG A 1 207 ? -3.326 22.396 -34.658 1.00 42.16 207 ARG A C 1
ATOM 1699 O O . ARG A 1 207 ? -2.326 22.474 -33.914 1.00 42.16 207 ARG A O 1
#

Secondary structure (DSSP, 8-state):
-HHHHHHHHHHHHHHHH-HHHHHHHHHHHHHHTTPPPPPTTSBP--TTS-GGG----BHHHIIIIIIIIHHHHHHHHHHHHHT-HHHHHHHHHHHTT--HHHHTT--HHHHHHHHHT-TTT--HHHHHHHHHHHHHHHHHHHT-GGGTT--SHHHHHHHHHHTTHHHHSHHHHHHHHHHHHSGGGTHHHHHHHHHHHHHHHHHHTT-

pLDDT: mean 86.9, std 14.54, range [39.75, 98.0]